Protein AF-A0A9J6MXP0-F1 (afdb_monomer)

Foldseek 3Di:
DADQDPVLLVVLLVVLLVVLLVLLLVLLVQLLPPDPCSSVVSLLVSCLVSLQVSLVSNLQALVSLVPDDPVLSVVLVVQLVVLVDPRGNDRDDSVNSSVLLVVLVVVVVVVDPDDDDPVVSSNVRSVSSSVSSSVVSSVSSVSSSSSSVVSNVVVVVVVVVVVVVVVVVPPPQDWDWAADPVPRDIDTHGVCLVPDPCQQPDADPPPRHRGDDDPPDD

Solvent-accessible surface area (backbone atoms only — not comparable to full-atom values): 12442 Å² total; per-residue (Å²): 103,59,55,81,45,72,70,57,43,51,51,49,51,53,53,45,52,53,50,34,51,56,52,13,52,52,36,19,61,44,33,59,51,97,48,93,68,50,33,62,52,48,45,44,54,53,47,61,51,48,55,57,50,47,27,48,67,53,24,33,26,45,74,54,44,69,72,43,58,70,70,61,39,51,53,50,51,51,48,40,58,75,72,64,58,86,60,68,50,44,88,79,47,72,67,59,48,48,52,52,52,49,56,52,49,52,62,50,51,77,72,57,91,78,79,96,43,96,70,61,50,34,63,52,41,16,50,48,43,25,48,50,38,43,51,56,47,49,53,52,48,53,54,49,50,51,46,46,50,54,52,36,54,52,51,51,53,54,51,53,54,50,53,52,55,54,61,64,70,66,68,71,81,53,68,45,80,46,66,29,92,88,77,70,50,76,41,83,39,49,42,72,65,67,71,38,93,70,51,86,74,43,52,36,91,83,84,58,49,70,45,79,82,77,82,81,85,128

pLDDT: mean 85.67, std 14.42, range [33.09, 98.69]

Structure (mmCIF, N/CA/C/O backbone):
data_AF-A0A9J6MXP0-F1
#
_entry.id   AF-A0A9J6MXP0-F1
#
loop_
_atom_site.group_PDB
_atom_site.id
_atom_site.type_symbol
_atom_site.label_atom_id
_atom_site.label_alt_id
_atom_site.label_comp_id
_atom_site.label_asym_id
_atom_site.label_entity_id
_atom_site.label_seq_id
_atom_site.pdbx_PDB_ins_code
_atom_site.Cartn_x
_atom_site.Cartn_y
_atom_site.Cartn_z
_atom_site.occupancy
_atom_site.B_iso_or_equiv
_atom_site.auth_seq_id
_atom_site.auth_comp_id
_atom_site.auth_asym_id
_atom_site.auth_atom_id
_atom_site.pdbx_PDB_model_num
ATOM 1 N N . MET A 1 1 ? -0.165 -9.462 8.901 1.00 81.31 1 MET A N 1
ATOM 2 C CA . MET A 1 1 ? -1.197 -8.796 9.723 1.00 81.31 1 MET A CA 1
ATOM 3 C C . MET A 1 1 ? -1.109 -7.303 9.450 1.00 81.31 1 MET A C 1
ATOM 5 O O . MET A 1 1 ? -0.003 -6.836 9.211 1.00 81.31 1 MET A O 1
ATOM 9 N N . ILE A 1 2 ? -2.237 -6.589 9.425 1.00 93.56 2 ILE A N 1
ATOM 10 C CA . ILE A 1 2 ? -2.258 -5.127 9.234 1.00 93.56 2 ILE A CA 1
ATOM 11 C C . ILE A 1 2 ? -1.638 -4.457 10.473 1.00 93.56 2 ILE A C 1
ATOM 13 O O . ILE A 1 2 ? -2.016 -4.851 11.582 1.00 93.56 2 ILE A O 1
ATOM 17 N N . PRO A 1 3 ? -0.714 -3.488 10.317 1.00 95.44 3 PRO A N 1
ATOM 18 C CA . PRO A 1 3 ? -0.047 -2.833 11.441 1.00 95.44 3 PRO A CA 1
ATOM 19 C C . PRO A 1 3 ? -1.044 -2.147 12.376 1.00 95.44 3 PRO A C 1
ATOM 21 O O . PRO A 1 3 ? -2.070 -1.622 11.940 1.00 95.44 3 PRO A O 1
ATOM 24 N N . ASN A 1 4 ? -0.732 -2.157 13.673 1.00 93.06 4 ASN A N 1
ATOM 25 C CA . ASN A 1 4 ? -1.631 -1.641 14.714 1.00 93.06 4 ASN A CA 1
ATOM 26 C C . ASN A 1 4 ? -1.179 -0.298 15.294 1.00 93.06 4 ASN A C 1
ATOM 28 O O . ASN A 1 4 ? -1.949 0.339 16.003 1.00 93.06 4 ASN A O 1
ATOM 32 N N . THR A 1 5 ? 0.054 0.127 15.012 1.00 96.06 5 THR A N 1
ATOM 33 C CA . THR A 1 5 ? 0.614 1.387 15.516 1.00 96.06 5 THR A CA 1
ATOM 34 C C . THR A 1 5 ? 1.279 2.175 14.396 1.00 96.06 5 THR A C 1
ATOM 36 O O . THR A 1 5 ? 1.792 1.599 13.432 1.00 96.06 5 THR A O 1
ATOM 39 N N . LEU A 1 6 ? 1.321 3.501 14.540 1.00 96.69 6 LEU A N 1
ATOM 40 C CA . LEU A 1 6 ? 1.958 4.378 13.556 1.00 96.69 6 LEU A CA 1
ATOM 41 C C . LEU A 1 6 ? 3.471 4.116 13.440 1.00 96.69 6 LEU A C 1
ATOM 43 O O . LEU A 1 6 ? 4.030 4.156 12.347 1.00 96.69 6 LEU A O 1
ATOM 47 N N . SER A 1 7 ? 4.137 3.785 14.549 1.00 97.31 7 SER A N 1
ATOM 48 C CA . SER A 1 7 ? 5.567 3.447 14.563 1.00 97.31 7 SER A CA 1
ATOM 49 C C . SER A 1 7 ? 5.871 2.172 13.772 1.00 97.31 7 SER A C 1
ATOM 51 O O . SER A 1 7 ? 6.809 2.145 12.974 1.00 97.31 7 SER A O 1
ATOM 53 N N . GLU A 1 8 ? 5.061 1.123 13.947 1.00 97.69 8 GLU A N 1
ATOM 54 C CA . GLU A 1 8 ? 5.174 -0.111 13.163 1.00 97.69 8 GLU A CA 1
ATOM 55 C C . GLU A 1 8 ? 4.921 0.152 11.675 1.00 97.69 8 GLU A C 1
ATOM 57 O O . GLU A 1 8 ? 5.685 -0.304 10.821 1.00 97.69 8 GLU A O 1
ATOM 62 N N . LEU A 1 9 ? 3.889 0.942 11.371 1.00 98.44 9 LEU A N 1
ATOM 63 C CA . LEU A 1 9 ? 3.537 1.325 10.011 1.00 98.44 9 LEU A CA 1
ATOM 64 C C . LEU A 1 9 ? 4.682 2.083 9.309 1.00 98.44 9 LEU A C 1
ATOM 66 O O . LEU A 1 9 ? 5.025 1.773 8.166 1.00 98.44 9 LEU A O 1
ATOM 70 N N . ASN A 1 10 ? 5.328 3.023 10.004 1.00 98.50 10 ASN A N 1
ATOM 71 C CA . ASN A 1 10 ? 6.497 3.748 9.499 1.00 98.50 10 ASN A CA 1
ATOM 72 C C . ASN A 1 10 ? 7.689 2.823 9.235 1.00 98.50 10 ASN A C 1
ATOM 74 O O . ASN A 1 10 ? 8.352 2.947 8.205 1.00 98.50 10 ASN A O 1
ATOM 78 N N . ARG A 1 11 ? 7.940 1.848 10.116 1.00 98.50 11 ARG A N 1
ATOM 79 C CA . ARG A 1 11 ? 8.996 0.851 9.891 1.00 98.50 11 ARG A CA 1
ATOM 80 C C . ARG A 1 11 ? 8.733 0.035 8.622 1.00 98.50 11 ARG A C 1
ATOM 82 O O . ARG A 1 11 ? 9.632 -0.117 7.799 1.00 98.50 11 ARG A O 1
ATOM 89 N N . ILE A 1 12 ? 7.497 -0.435 8.428 1.00 98.62 12 ILE A N 1
ATOM 90 C CA . ILE A 1 12 ? 7.098 -1.188 7.227 1.00 98.62 12 ILE A CA 1
ATOM 91 C C . ILE A 1 12 ? 7.294 -0.344 5.960 1.00 98.62 12 ILE A C 1
ATOM 93 O O . ILE A 1 12 ? 7.787 -0.858 4.951 1.00 98.62 12 ILE A O 1
ATOM 97 N N . LYS A 1 13 ? 6.965 0.954 6.009 1.00 98.69 13 LYS A N 1
ATOM 98 C CA . LYS A 1 13 ? 7.194 1.889 4.898 1.00 98.69 13 LYS A CA 1
ATOM 99 C C . LYS A 1 13 ? 8.664 1.926 4.478 1.00 98.69 13 LYS A C 1
ATOM 101 O O . LYS A 1 13 ? 8.963 1.785 3.290 1.00 98.69 13 LYS A O 1
ATOM 106 N N . GLU A 1 14 ? 9.580 2.072 5.430 1.00 98.62 14 GLU A N 1
ATOM 107 C CA . GLU A 1 14 ? 11.019 2.146 5.144 1.00 98.62 14 GLU A CA 1
ATOM 108 C C . GLU A 1 14 ? 11.602 0.805 4.663 1.00 98.62 14 GLU A C 1
ATOM 110 O O . GLU A 1 14 ? 12.417 0.769 3.731 1.00 98.62 14 GLU A O 1
ATOM 115 N N . GLU A 1 15 ? 11.120 -0.320 5.201 1.00 98.50 15 GLU A N 1
ATOM 116 C CA . GLU A 1 15 ? 11.454 -1.652 4.680 1.00 98.50 15 GLU A CA 1
ATOM 117 C C . GLU A 1 15 ? 11.035 -1.806 3.211 1.00 98.50 15 GLU A C 1
ATOM 119 O O . GLU A 1 15 ? 11.810 -2.290 2.377 1.00 98.50 15 GLU A O 1
ATOM 124 N N . CYS A 1 16 ? 9.825 -1.359 2.867 1.00 98.69 16 CYS A N 1
ATOM 125 C CA . CYS A 1 16 ? 9.327 -1.424 1.498 1.00 98.69 16 CYS A CA 1
ATOM 126 C C . CYS A 1 16 ? 10.116 -0.496 0.567 1.00 98.69 16 CYS A C 1
ATOM 128 O O . CYS A 1 16 ? 10.497 -0.922 -0.522 1.00 98.69 16 CYS A O 1
ATOM 130 N N . LYS A 1 17 ? 10.458 0.730 0.987 1.00 98.69 17 LYS A N 1
ATOM 131 C CA . LYS A 1 17 ? 11.309 1.637 0.190 1.00 98.69 17 LYS A CA 1
ATOM 132 C C . LYS A 1 17 ? 12.677 1.030 -0.110 1.00 98.69 17 LYS A C 1
ATOM 134 O O . LYS A 1 17 ? 13.183 1.161 -1.228 1.00 98.69 17 LYS A O 1
ATOM 139 N N . THR A 1 18 ? 13.259 0.334 0.865 1.00 98.56 18 THR A N 1
ATOM 140 C CA . THR A 1 18 ? 14.520 -0.399 0.693 1.00 98.56 18 THR A CA 1
ATOM 141 C C . THR A 1 18 ? 14.364 -1.523 -0.332 1.00 98.56 18 THR A C 1
ATOM 143 O O . THR A 1 18 ? 15.214 -1.690 -1.208 1.00 98.56 18 THR A O 1
ATOM 146 N N . MET A 1 19 ? 13.258 -2.270 -0.268 1.00 98.25 19 MET A N 1
ATOM 147 C CA . MET A 1 19 ? 12.933 -3.319 -1.236 1.00 98.25 19 MET A CA 1
ATOM 148 C C . MET A 1 19 ? 12.774 -2.760 -2.655 1.00 98.25 19 MET A C 1
ATOM 150 O O . MET A 1 19 ? 13.398 -3.278 -3.582 1.00 98.25 19 MET A O 1
ATOM 154 N N . VAL A 1 20 ? 12.012 -1.674 -2.817 1.00 98.50 20 VAL A N 1
ATOM 155 C CA . VAL A 1 20 ? 11.843 -0.979 -4.102 1.00 98.50 20 VAL A CA 1
ATOM 156 C C . VAL A 1 20 ? 13.197 -0.528 -4.639 1.00 98.50 20 VAL A C 1
AT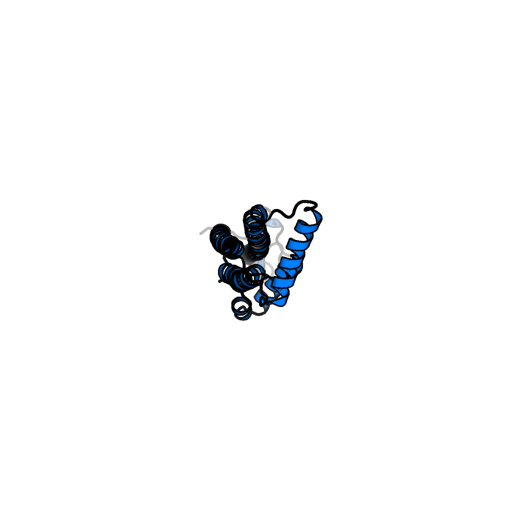OM 158 O O . VAL A 1 20 ? 13.474 -0.730 -5.814 1.00 98.50 20 VAL A O 1
ATOM 161 N N . ASN A 1 21 ? 14.073 0.027 -3.795 1.00 98.06 21 ASN A N 1
ATOM 162 C CA . ASN A 1 21 ? 15.397 0.468 -4.230 1.00 98.06 21 ASN A CA 1
ATOM 163 C C . ASN A 1 21 ? 16.231 -0.684 -4.806 1.00 98.06 21 ASN A C 1
ATOM 165 O O . ASN A 1 21 ? 16.783 -0.559 -5.894 1.00 98.06 21 ASN A O 1
ATOM 169 N N . LYS A 1 22 ? 16.263 -1.827 -4.111 1.00 97.81 22 LYS A N 1
ATOM 170 C CA . LYS A 1 22 ? 16.989 -3.024 -4.563 1.00 97.81 22 LYS A CA 1
ATOM 171 C C . LYS A 1 22 ? 16.449 -3.549 -5.895 1.00 97.81 22 LYS A C 1
ATOM 173 O O . LYS A 1 22 ? 17.223 -3.861 -6.795 1.00 97.81 22 LYS A O 1
ATOM 178 N N . ARG A 1 23 ? 15.122 -3.635 -6.033 1.00 96.69 23 ARG A N 1
ATOM 179 C CA . ARG A 1 23 ? 14.472 -4.122 -7.260 1.00 96.69 23 ARG A CA 1
ATOM 180 C C . ARG A 1 23 ? 14.609 -3.139 -8.426 1.00 96.69 23 ARG A C 1
ATOM 182 O O . ARG A 1 23 ? 14.815 -3.579 -9.552 1.00 96.69 23 ARG A O 1
ATOM 189 N N . ALA A 1 24 ? 14.584 -1.835 -8.156 1.00 95.50 24 ALA A N 1
ATOM 190 C CA . ALA A 1 24 ? 14.860 -0.803 -9.150 1.00 95.50 24 ALA A CA 1
ATOM 191 C C . ALA A 1 24 ? 16.300 -0.898 -9.676 1.00 95.50 24 ALA A C 1
ATOM 193 O O . ALA A 1 24 ? 16.511 -0.815 -10.880 1.00 95.50 24 ALA A O 1
ATOM 194 N N . SER A 1 25 ? 17.287 -1.139 -8.805 1.00 95.50 25 SER A N 1
ATOM 195 C CA . SER A 1 25 ? 18.673 -1.373 -9.235 1.00 95.50 25 SER A CA 1
ATOM 196 C C . SER A 1 25 ? 18.814 -2.629 -10.101 1.00 95.50 25 SER A C 1
ATOM 198 O O . SER A 1 25 ? 19.534 -2.599 -11.094 1.00 95.50 25 SER A O 1
ATOM 200 N N . ALA A 1 26 ? 18.106 -3.714 -9.769 1.00 92.62 26 ALA A N 1
ATOM 201 C CA . ALA A 1 26 ? 18.098 -4.928 -10.589 1.00 92.62 26 ALA A CA 1
ATOM 202 C C . ALA A 1 26 ? 17.488 -4.686 -11.983 1.00 92.62 26 ALA A C 1
ATOM 204 O O . ALA A 1 26 ? 18.029 -5.146 -12.982 1.00 92.62 26 ALA A O 1
ATOM 205 N N . SER A 1 27 ? 16.403 -3.917 -12.052 1.00 90.12 27 SER A N 1
ATOM 206 C CA . SER A 1 27 ? 15.772 -3.484 -13.305 1.00 90.12 27 SER A CA 1
ATOM 207 C C . SER A 1 27 ? 16.706 -2.613 -14.155 1.00 90.12 27 SER A C 1
ATOM 209 O O . SER A 1 27 ? 16.908 -2.887 -15.334 1.00 90.12 27 SER A O 1
ATOM 211 N N . ALA A 1 28 ? 17.391 -1.647 -13.537 1.00 89.44 28 ALA A N 1
ATOM 212 C CA . ALA A 1 28 ? 18.402 -0.834 -14.212 1.00 89.44 28 ALA A CA 1
ATOM 213 C C . ALA A 1 28 ? 19.538 -1.685 -14.809 1.00 89.44 28 ALA A C 1
ATOM 215 O O . ALA A 1 28 ? 19.990 -1.428 -15.921 1.00 89.44 28 ALA A O 1
ATOM 216 N N . ALA A 1 29 ? 19.977 -2.722 -14.087 1.00 88.94 29 ALA A N 1
ATOM 217 C CA . ALA A 1 29 ? 20.985 -3.660 -14.571 1.00 88.94 29 ALA A CA 1
ATOM 218 C C . ALA A 1 29 ? 20.468 -4.561 -15.710 1.00 88.94 29 ALA A C 1
ATOM 220 O O . ALA A 1 29 ? 21.240 -4.943 -16.583 1.00 88.94 29 ALA A O 1
ATOM 221 N N . ALA A 1 30 ? 19.174 -4.884 -15.749 1.00 85.19 30 ALA A N 1
ATOM 222 C CA . ALA A 1 30 ? 18.586 -5.612 -16.874 1.00 85.19 30 ALA A CA 1
ATOM 223 C C . ALA A 1 30 ? 18.512 -4.744 -18.145 1.00 85.19 30 ALA A C 1
ATOM 225 O O . ALA A 1 30 ? 18.709 -5.250 -19.247 1.00 85.19 30 ALA A O 1
ATOM 226 N N . ALA A 1 31 ? 18.308 -3.432 -17.995 1.00 82.06 31 ALA A N 1
ATOM 227 C CA . ALA A 1 31 ? 18.197 -2.480 -19.103 1.00 82.06 31 ALA A CA 1
ATOM 228 C C . ALA A 1 31 ? 19.513 -2.209 -19.862 1.00 82.06 31 ALA A C 1
ATOM 230 O O . ALA A 1 31 ? 19.487 -1.611 -20.939 1.00 82.06 31 ALA A O 1
ATOM 231 N N . VAL A 1 32 ? 20.665 -2.645 -19.335 1.00 81.75 32 VAL A N 1
ATOM 232 C CA . VAL A 1 32 ? 21.955 -2.551 -20.048 1.00 81.75 32 VAL A CA 1
ATOM 233 C C . VAL A 1 32 ? 22.240 -3.764 -20.940 1.00 81.75 32 VAL A C 1
ATOM 235 O O . VAL A 1 32 ? 23.207 -3.752 -21.700 1.00 81.75 32 VAL A O 1
ATOM 238 N N . VAL A 1 33 ? 21.404 -4.808 -20.881 1.00 78.44 33 VAL A N 1
ATOM 239 C CA . VAL A 1 33 ? 21.531 -5.989 -21.742 1.00 78.44 33 VAL A CA 1
ATOM 240 C C . VAL A 1 33 ? 21.041 -5.632 -23.155 1.00 78.44 33 VAL A C 1
ATOM 242 O O . VAL A 1 33 ? 19.880 -5.255 -23.308 1.00 78.44 33 VAL A O 1
ATOM 245 N N . PRO A 1 34 ? 21.870 -5.763 -24.212 1.00 68.75 34 PRO A N 1
ATOM 246 C CA . PRO A 1 34 ? 21.523 -5.343 -25.572 1.00 68.75 34 PRO A CA 1
ATOM 247 C C . PRO A 1 34 ? 20.620 -6.369 -26.284 1.00 68.75 34 PRO A C 1
ATOM 249 O O . PRO A 1 34 ? 20.940 -6.850 -27.369 1.00 68.75 34 PRO A O 1
ATOM 252 N N . VAL A 1 35 ? 19.489 -6.729 -25.669 1.00 77.12 35 VAL A N 1
ATOM 253 C CA . VAL A 1 35 ? 18.469 -7.613 -26.249 1.00 77.12 35 VAL A CA 1
ATOM 254 C C . VAL A 1 35 ? 17.166 -6.822 -26.395 1.00 77.12 35 VAL A C 1
ATOM 256 O O . VAL A 1 35 ? 16.569 -6.450 -25.382 1.00 77.12 35 VAL A O 1
ATOM 259 N N . PRO A 1 36 ? 16.698 -6.564 -27.631 1.00 69.06 36 PRO A N 1
ATOM 260 C CA . PRO A 1 36 ? 15.475 -5.804 -27.865 1.00 69.06 36 PRO A CA 1
ATOM 261 C C . PRO A 1 36 ? 14.271 -6.377 -27.103 1.00 69.06 36 PRO A C 1
ATOM 263 O O . PRO A 1 36 ? 13.908 -7.537 -27.283 1.00 69.06 36 PRO A O 1
ATOM 266 N N . GLY A 1 37 ? 13.645 -5.557 -26.254 1.00 70.12 37 GLY A N 1
ATOM 267 C CA . GLY A 1 37 ? 12.426 -5.901 -25.514 1.00 70.12 37 GLY A CA 1
ATOM 268 C C . GLY A 1 37 ? 12.617 -6.806 -24.291 1.00 70.12 37 GLY A C 1
ATOM 269 O O . GLY A 1 37 ? 11.640 -7.072 -23.585 1.00 70.12 37 GLY A O 1
ATOM 270 N N . ALA A 1 38 ? 13.838 -7.272 -24.008 1.00 74.25 38 ALA A N 1
ATOM 271 C CA . ALA A 1 38 ? 14.119 -8.069 -22.812 1.00 74.25 38 ALA A CA 1
ATOM 272 C C . ALA A 1 38 ? 14.044 -7.235 -21.524 1.00 74.25 38 ALA A C 1
ATOM 274 O O . ALA A 1 38 ? 13.579 -7.729 -20.496 1.00 74.25 38 ALA A O 1
ATOM 275 N N . ASP A 1 39 ? 14.442 -5.967 -21.599 1.00 75.69 39 ASP A N 1
ATOM 276 C CA . ASP A 1 39 ? 14.375 -4.978 -20.523 1.00 75.69 39 ASP A CA 1
ATOM 277 C C . ASP A 1 39 ? 12.930 -4.741 -20.052 1.00 75.69 39 ASP A C 1
ATOM 279 O O . ASP A 1 39 ? 12.629 -4.866 -18.866 1.00 75.69 39 ASP A O 1
ATOM 283 N N . VAL A 1 40 ? 11.995 -4.539 -20.986 1.00 78.44 40 VAL A N 1
ATOM 284 C CA . VAL A 1 40 ? 10.565 -4.367 -20.674 1.00 78.44 40 VAL A CA 1
ATOM 285 C C . VAL A 1 40 ? 9.972 -5.633 -20.045 1.00 78.44 40 VAL A C 1
ATOM 287 O O . VAL A 1 40 ? 9.169 -5.553 -19.113 1.00 78.44 40 VAL A O 1
ATOM 290 N N . GLY A 1 41 ? 10.362 -6.814 -20.534 1.00 88.50 41 GLY A N 1
ATOM 291 C CA . GLY A 1 41 ? 9.933 -8.091 -19.962 1.00 88.50 41 GLY A CA 1
ATOM 292 C C . GLY A 1 41 ? 10.424 -8.284 -18.525 1.00 88.50 41 GLY A C 1
ATOM 293 O O . GLY A 1 41 ? 9.635 -8.652 -17.650 1.00 88.50 41 GLY A O 1
ATOM 294 N N . ALA A 1 42 ? 11.702 -7.987 -18.271 1.00 89.62 42 ALA A N 1
ATOM 295 C CA . ALA A 1 42 ? 12.295 -8.032 -16.939 1.00 89.62 42 ALA A CA 1
ATOM 296 C C . ALA A 1 42 ? 11.594 -7.061 -15.978 1.00 89.62 42 ALA A C 1
ATOM 298 O O . ALA A 1 42 ? 11.241 -7.452 -14.863 1.00 89.62 42 ALA A O 1
ATOM 299 N N . ASP A 1 43 ? 11.303 -5.839 -16.429 1.00 91.75 43 ASP A N 1
ATOM 300 C CA . ASP A 1 43 ? 10.610 -4.835 -15.622 1.00 91.75 43 ASP A CA 1
ATOM 301 C C . ASP A 1 43 ? 9.201 -5.295 -15.214 1.00 91.75 43 ASP A C 1
ATOM 303 O O . ASP A 1 43 ? 8.797 -5.136 -14.058 1.00 91.75 43 ASP A O 1
ATOM 307 N N . VAL A 1 44 ? 8.465 -5.950 -16.120 1.00 93.94 44 VAL A N 1
ATOM 308 C CA . VAL A 1 44 ? 7.150 -6.526 -15.796 1.00 93.94 44 VAL A CA 1
ATOM 309 C C . VAL A 1 44 ? 7.269 -7.622 -14.737 1.00 93.94 44 VAL A C 1
ATOM 311 O O . VAL A 1 44 ? 6.506 -7.618 -13.769 1.00 93.94 44 VAL A O 1
ATOM 314 N N . VAL A 1 45 ? 8.218 -8.548 -14.895 1.00 94.88 45 VAL A N 1
ATOM 315 C CA . VAL A 1 45 ? 8.424 -9.660 -13.951 1.00 94.88 45 VAL A CA 1
ATOM 316 C C . VAL A 1 45 ? 8.806 -9.140 -12.568 1.00 94.88 45 VAL A C 1
ATOM 318 O O . VAL A 1 45 ? 8.200 -9.534 -11.572 1.00 94.88 45 VAL A O 1
ATOM 321 N N . ILE A 1 46 ? 9.749 -8.198 -12.494 1.00 95.75 46 ILE A N 1
ATOM 322 C CA . ILE A 1 46 ? 10.177 -7.605 -11.224 1.00 95.75 46 ILE A CA 1
ATOM 323 C C . ILE A 1 46 ? 8.993 -6.925 -10.518 1.00 95.75 46 ILE A C 1
ATOM 325 O O . ILE A 1 46 ? 8.834 -7.076 -9.306 1.00 95.75 46 ILE A O 1
ATOM 329 N N . MET A 1 47 ? 8.131 -6.219 -11.255 1.00 95.88 47 MET A N 1
ATOM 330 C CA . MET A 1 47 ? 6.938 -5.572 -10.697 1.00 95.88 47 MET A CA 1
ATOM 331 C C . MET A 1 47 ? 5.862 -6.558 -10.232 1.00 95.88 47 MET A C 1
ATOM 333 O O . MET A 1 47 ? 5.236 -6.331 -9.193 1.00 95.88 47 MET A O 1
ATOM 337 N N . MET A 1 48 ? 5.674 -7.668 -10.951 1.00 95.81 48 MET A N 1
ATOM 338 C CA . MET A 1 48 ? 4.778 -8.750 -10.528 1.00 95.81 48 MET A CA 1
ATOM 339 C C . MET A 1 48 ? 5.201 -9.392 -9.207 1.00 95.81 48 MET A C 1
ATOM 341 O O . MET A 1 48 ? 4.358 -9.943 -8.509 1.00 95.81 48 MET A O 1
ATOM 345 N N . GLU A 1 49 ? 6.477 -9.321 -8.841 1.00 95.62 49 GLU A N 1
ATOM 346 C CA . GLU A 1 49 ? 6.941 -9.769 -7.528 1.00 95.62 49 GLU A CA 1
ATOM 347 C C . GLU A 1 49 ? 6.879 -8.654 -6.481 1.00 95.62 49 GLU A C 1
ATOM 349 O O . GLU A 1 49 ? 6.448 -8.882 -5.347 1.00 95.62 49 GLU A O 1
ATOM 354 N N . LEU A 1 50 ? 7.302 -7.445 -6.861 1.00 97.62 50 LEU A N 1
ATOM 355 C CA . LEU A 1 50 ? 7.458 -6.307 -5.962 1.00 97.62 50 LEU A CA 1
ATOM 356 C C . LEU A 1 50 ? 6.121 -5.812 -5.402 1.00 97.62 50 LEU A C 1
ATOM 358 O O . LEU A 1 50 ? 6.002 -5.672 -4.186 1.00 97.62 50 LEU A O 1
ATOM 362 N N . LEU A 1 51 ? 5.113 -5.562 -6.247 1.00 97.44 51 LEU A N 1
ATOM 363 C CA . LEU A 1 51 ? 3.841 -5.001 -5.770 1.00 97.44 51 LEU A CA 1
ATOM 364 C C . LEU A 1 51 ? 3.096 -5.970 -4.833 1.00 97.44 51 LEU A C 1
ATOM 366 O O . LEU A 1 51 ? 2.709 -5.552 -3.741 1.00 97.44 51 LEU A O 1
ATOM 370 N N . PRO A 1 52 ? 2.977 -7.281 -5.137 1.00 97.19 52 PRO A N 1
ATOM 371 C CA . PRO A 1 52 ? 2.416 -8.226 -4.173 1.00 97.19 52 PRO A CA 1
ATOM 372 C C . PRO A 1 52 ? 3.233 -8.342 -2.884 1.00 97.19 52 PRO A C 1
ATOM 374 O O . PRO A 1 52 ? 2.659 -8.544 -1.814 1.00 97.19 52 PRO A O 1
ATOM 377 N N . ALA A 1 53 ? 4.564 -8.218 -2.949 1.00 98.00 53 ALA A N 1
ATOM 378 C CA . ALA A 1 53 ? 5.402 -8.228 -1.752 1.00 98.00 53 ALA A CA 1
ATOM 379 C C . ALA A 1 53 ? 5.143 -7.008 -0.852 1.00 98.00 53 ALA A C 1
ATOM 381 O O . ALA A 1 53 ? 5.110 -7.165 0.370 1.00 98.00 53 ALA A O 1
ATOM 382 N N . ILE A 1 54 ? 4.903 -5.831 -1.441 1.00 98.44 54 ILE A N 1
ATOM 383 C CA . ILE A 1 54 ? 4.486 -4.623 -0.716 1.00 98.44 54 ILE A CA 1
ATOM 384 C C . ILE A 1 54 ? 3.132 -4.863 -0.040 1.00 98.44 54 ILE A C 1
ATOM 386 O O . ILE A 1 54 ? 3.045 -4.743 1.181 1.00 98.44 54 ILE A O 1
ATOM 390 N N . ASN A 1 55 ? 2.112 -5.309 -0.783 1.00 97.75 55 ASN A N 1
ATOM 391 C CA . ASN A 1 55 ? 0.802 -5.653 -0.213 1.00 97.75 55 ASN A CA 1
ATOM 392 C C . ASN A 1 55 ? 0.936 -6.607 0.991 1.00 97.75 55 ASN A C 1
ATOM 394 O O . ASN A 1 55 ? 0.393 -6.342 2.064 1.00 97.75 55 ASN A O 1
ATOM 398 N N . ARG A 1 56 ? 1.735 -7.677 0.857 1.00 98.12 56 ARG A N 1
ATOM 399 C CA . ARG A 1 56 ? 1.983 -8.641 1.944 1.00 98.12 56 ARG A CA 1
ATOM 400 C C . ARG A 1 56 ? 2.617 -8.012 3.185 1.00 98.12 56 ARG A C 1
ATOM 402 O O . ARG A 1 56 ? 2.239 -8.371 4.302 1.00 98.12 56 ARG A O 1
ATOM 409 N N . LYS A 1 57 ? 3.569 -7.090 3.001 1.00 98.25 57 LYS A N 1
ATOM 410 C CA . LYS A 1 57 ? 4.249 -6.369 4.090 1.00 98.25 57 LYS A CA 1
ATOM 411 C C . LYS A 1 57 ? 3.291 -5.486 4.888 1.00 98.25 57 LYS A C 1
ATOM 413 O O . LYS A 1 57 ? 3.406 -5.443 6.107 1.00 98.25 57 LYS A O 1
ATOM 418 N N . PHE A 1 58 ? 2.327 -4.851 4.225 1.00 98.38 58 PHE A N 1
ATOM 419 C CA . PHE A 1 58 ? 1.290 -4.046 4.881 1.00 98.38 58 PHE A CA 1
ATOM 420 C C . PHE A 1 58 ? 0.116 -4.870 5.432 1.00 98.38 58 PHE A C 1
ATOM 422 O O . PHE A 1 58 ? -0.754 -4.327 6.108 1.00 98.38 58 PHE A O 1
ATOM 429 N N . GLY A 1 59 ? 0.068 -6.181 5.175 1.00 97.69 59 GLY A N 1
ATOM 430 C CA . GLY A 1 59 ? -1.082 -6.998 5.561 1.00 97.69 59 GLY A CA 1
ATOM 431 C C . GLY A 1 59 ? -2.299 -6.814 4.650 1.00 97.69 59 GLY A C 1
ATOM 432 O O . GLY A 1 59 ? -3.409 -7.123 5.069 1.00 97.69 59 GLY A O 1
ATOM 433 N N . LEU A 1 60 ? -2.090 -6.278 3.446 1.00 97.56 60 LEU A N 1
ATOM 434 C CA . LEU A 1 60 ? -3.115 -5.900 2.475 1.00 97.56 60 LEU A CA 1
ATOM 435 C C . LEU A 1 60 ? -3.075 -6.787 1.223 1.00 97.56 60 LEU A C 1
ATOM 437 O O . LEU A 1 60 ? -3.560 -6.376 0.172 1.00 97.56 60 LEU A O 1
ATOM 441 N N . SER A 1 61 ? -2.468 -7.979 1.276 1.00 97.19 61 SER A N 1
ATOM 442 C CA . SER A 1 61 ? -2.599 -8.921 0.158 1.00 97.19 61 SER A CA 1
ATOM 443 C C . SER A 1 61 ? -4.038 -9.442 0.062 1.00 97.19 61 SER A C 1
ATOM 445 O O . SER A 1 61 ? -4.714 -9.516 1.092 1.00 97.19 61 SER A O 1
ATOM 447 N N . PRO A 1 62 ? -4.524 -9.813 -1.139 1.00 95.06 62 PRO A N 1
ATOM 448 C CA . PRO A 1 62 ? -5.872 -10.359 -1.303 1.00 95.06 62 PRO A CA 1
ATOM 449 C C . PRO A 1 62 ? -6.162 -11.498 -0.319 1.00 95.06 62 PRO A C 1
ATOM 451 O O . PRO A 1 62 ? -7.177 -11.489 0.366 1.00 95.06 62 PRO A O 1
ATOM 454 N N . GLU A 1 63 ? -5.202 -12.407 -0.150 1.00 95.50 63 GLU A N 1
ATOM 455 C CA . GLU A 1 63 ? -5.318 -13.571 0.728 1.00 95.50 63 GLU A CA 1
ATOM 456 C C . GLU A 1 63 ? -5.399 -13.172 2.208 1.00 95.50 63 GLU A C 1
ATOM 458 O O . GLU A 1 63 ? -6.119 -13.793 2.984 1.00 95.50 63 GLU A O 1
ATOM 463 N N . GLN A 1 64 ? -4.678 -12.121 2.613 1.00 96.69 64 GLN A N 1
ATOM 464 C CA . GLN A 1 64 ? -4.729 -11.599 3.980 1.00 96.69 64 GLN A CA 1
ATOM 465 C C . GLN A 1 64 ? -6.044 -10.870 4.259 1.00 96.69 64 GLN A C 1
ATOM 467 O O . GLN A 1 64 ? -6.560 -10.960 5.370 1.00 96.69 64 GLN A O 1
ATOM 472 N N . LEU A 1 65 ? -6.586 -10.161 3.266 1.00 95.38 65 LEU A N 1
ATOM 473 C CA . LEU A 1 65 ? -7.883 -9.495 3.374 1.00 95.38 65 LEU A CA 1
ATOM 474 C C . LEU A 1 65 ? -9.038 -10.500 3.385 1.00 95.38 65 LEU A C 1
ATOM 476 O O . LEU A 1 65 ? -10.018 -10.288 4.093 1.00 95.38 65 LEU A O 1
ATOM 480 N N . ASP A 1 66 ? -8.921 -11.599 2.642 1.00 93.81 66 ASP A N 1
ATOM 481 C CA . ASP A 1 66 ? -9.919 -12.671 2.603 1.00 93.81 66 ASP A CA 1
ATOM 482 C C . ASP A 1 66 ? -10.040 -13.436 3.924 1.00 93.81 66 ASP A C 1
ATOM 484 O O . ASP A 1 66 ? -11.091 -14.005 4.205 1.00 93.81 66 ASP A O 1
ATOM 488 N N . GLN A 1 67 ? -9.001 -13.401 4.758 1.00 94.62 67 GLN A N 1
ATOM 489 C CA . GLN A 1 67 ? -9.005 -13.988 6.100 1.00 94.62 67 GLN A CA 1
ATOM 490 C C . GLN A 1 67 ? -9.633 -13.079 7.167 1.00 94.62 67 GLN A C 1
ATOM 492 O O . GLN A 1 67 ? -9.751 -13.486 8.324 1.00 94.62 67 GLN A O 1
ATOM 497 N N . LEU A 1 68 ? -10.007 -11.843 6.823 1.00 93.38 68 LEU A N 1
ATOM 498 C CA . LEU A 1 68 ? -10.624 -10.914 7.766 1.00 93.38 68 LEU A CA 1
ATOM 499 C C . LEU A 1 68 ? -12.125 -11.169 7.916 1.00 93.38 68 LEU A C 1
ATOM 501 O O . LEU A 1 68 ? -12.806 -11.590 6.983 1.00 93.38 68 LEU A O 1
ATOM 505 N N . ASP A 1 69 ? -12.649 -10.810 9.088 1.00 94.19 69 ASP A N 1
ATOM 506 C CA . ASP A 1 69 ? -14.089 -10.705 9.310 1.00 94.19 69 ASP A CA 1
ATOM 507 C C . ASP A 1 69 ? -14.750 -9.768 8.278 1.00 94.19 69 ASP A C 1
ATOM 509 O O . ASP A 1 69 ? -14.177 -8.749 7.876 1.00 94.19 69 ASP A O 1
ATOM 513 N N . SER A 1 70 ? -15.985 -10.093 7.886 1.00 93.94 70 SER A N 1
ATOM 514 C CA . SER A 1 70 ? -16.719 -9.387 6.829 1.00 93.94 70 SER A CA 1
ATOM 515 C C . SER A 1 70 ? -16.934 -7.902 7.137 1.00 93.94 70 SER A C 1
ATOM 517 O O . SER A 1 70 ? -16.875 -7.076 6.223 1.00 93.94 70 SER A O 1
ATOM 519 N N . VAL A 1 71 ? -17.130 -7.531 8.408 1.00 92.44 71 VAL A N 1
ATOM 520 C CA . VAL A 1 71 ? -17.319 -6.131 8.817 1.00 92.44 71 VAL A CA 1
ATOM 521 C C . VAL A 1 71 ? -16.020 -5.349 8.640 1.00 92.44 71 VAL A C 1
ATOM 523 O O . VAL A 1 71 ? -16.020 -4.256 8.070 1.00 92.44 71 VAL A O 1
ATOM 526 N N . ILE A 1 72 ? -14.895 -5.910 9.092 1.00 91.69 72 ILE A N 1
ATOM 527 C CA . ILE A 1 72 ? -13.579 -5.267 8.960 1.00 91.69 72 ILE A CA 1
ATOM 528 C C . ILE A 1 72 ? -13.167 -5.195 7.487 1.00 91.69 72 ILE A C 1
ATOM 530 O O . ILE A 1 72 ? -12.718 -4.144 7.024 1.00 91.69 72 ILE A O 1
ATOM 534 N N . LYS A 1 73 ? -13.366 -6.280 6.733 1.00 94.25 73 LYS A N 1
ATOM 535 C CA . LYS A 1 73 ? -13.089 -6.344 5.295 1.00 94.25 73 LYS A CA 1
ATOM 536 C C . LYS A 1 73 ? -13.879 -5.282 4.527 1.00 94.25 73 LYS A C 1
ATOM 538 O O . LYS A 1 73 ? -13.296 -4.572 3.712 1.00 94.25 73 LYS A O 1
ATOM 543 N N . GLY A 1 74 ? -15.168 -5.115 4.833 1.00 95.06 74 GLY A N 1
ATOM 544 C CA . GLY A 1 74 ? -16.012 -4.075 4.239 1.00 95.06 74 GLY A CA 1
ATOM 545 C C . GLY A 1 74 ? -15.489 -2.661 4.510 1.00 95.06 74 GLY A C 1
ATOM 546 O O . GLY A 1 74 ? -15.361 -1.861 3.584 1.00 95.06 74 GLY A O 1
ATOM 547 N N . LYS A 1 75 ? -15.096 -2.367 5.756 1.00 94.69 75 LYS A N 1
ATOM 548 C CA . LYS A 1 75 ? -14.498 -1.072 6.128 1.00 94.69 75 LYS A CA 1
ATOM 549 C C . LYS A 1 75 ? -13.205 -0.793 5.358 1.00 94.69 75 LYS A C 1
ATOM 551 O O . LYS A 1 75 ? -13.043 0.288 4.796 1.00 94.69 75 LYS A O 1
ATOM 556 N N . ILE A 1 76 ? -12.308 -1.776 5.277 1.00 95.44 76 ILE A N 1
ATOM 557 C CA . ILE A 1 76 ? -11.054 -1.648 4.520 1.00 95.44 76 ILE A CA 1
ATOM 558 C C . ILE A 1 76 ? -11.333 -1.439 3.028 1.00 95.44 76 ILE A C 1
ATOM 560 O O . ILE A 1 76 ? -10.704 -0.584 2.410 1.00 95.44 76 ILE A O 1
ATOM 564 N N . ALA A 1 77 ? -12.300 -2.155 2.449 1.00 94.81 77 ALA A N 1
ATOM 565 C CA . ALA A 1 77 ? -12.673 -1.993 1.045 1.00 94.81 77 ALA A CA 1
ATOM 566 C C . ALA A 1 77 ? -13.178 -0.572 0.732 1.00 94.81 77 ALA A C 1
ATOM 568 O O . ALA A 1 77 ? -12.816 -0.003 -0.302 1.00 94.81 77 ALA A O 1
ATOM 569 N N . VAL A 1 78 ? -13.955 0.034 1.638 1.00 95.50 78 VAL A N 1
ATOM 570 C CA . VAL A 1 78 ? -14.384 1.439 1.526 1.00 95.50 78 VAL A CA 1
ATOM 571 C C . VAL A 1 78 ? -13.181 2.383 1.580 1.00 95.50 78 VAL A C 1
ATOM 573 O O . VAL A 1 78 ? -13.068 3.275 0.739 1.00 95.50 78 VAL A O 1
ATOM 576 N N . ILE A 1 79 ? -12.248 2.162 2.511 1.00 96.25 79 ILE A N 1
ATOM 577 C CA . ILE A 1 79 ? -11.023 2.966 2.618 1.00 96.25 79 ILE A CA 1
ATOM 578 C C . ILE A 1 79 ? -10.204 2.882 1.321 1.00 96.25 79 ILE A C 1
ATOM 580 O O . ILE A 1 79 ? -9.868 3.923 0.755 1.00 96.25 79 ILE A O 1
ATOM 584 N N . ILE A 1 80 ? -9.944 1.672 0.812 1.00 95.69 80 ILE A N 1
ATOM 585 C CA . ILE A 1 80 ? -9.216 1.448 -0.451 1.00 95.69 80 ILE A CA 1
ATOM 586 C C . ILE A 1 80 ? -9.904 2.182 -1.607 1.00 95.69 80 ILE A C 1
ATOM 588 O O . ILE A 1 80 ? -9.249 2.898 -2.366 1.00 95.69 80 ILE A O 1
ATOM 592 N N . SER A 1 81 ? -11.229 2.054 -1.709 1.00 94.25 81 SER A N 1
ATOM 593 C CA . SER A 1 81 ? -12.016 2.698 -2.766 1.00 94.25 81 SER A CA 1
ATOM 594 C C . SER A 1 81 ? -11.940 4.223 -2.687 1.00 94.25 81 SER A C 1
ATOM 596 O O . SER A 1 81 ? -11.797 4.879 -3.713 1.00 94.25 81 SER A O 1
ATOM 598 N N . SER A 1 82 ? -11.958 4.795 -1.479 1.00 95.12 82 SER A N 1
ATOM 599 C CA . SER A 1 82 ? -11.848 6.247 -1.273 1.00 95.12 82 SER A CA 1
ATOM 600 C C . SER A 1 82 ? -10.471 6.823 -1.623 1.00 95.12 82 SER A C 1
ATOM 602 O O . SER A 1 82 ? -10.363 8.005 -1.933 1.00 95.12 82 SER A O 1
ATOM 604 N N . ILE A 1 83 ? -9.418 6.002 -1.566 1.00 93.75 83 ILE A N 1
ATOM 605 C CA . ILE A 1 83 ? -8.064 6.374 -2.004 1.00 93.75 83 ILE A CA 1
ATOM 606 C C . ILE A 1 83 ? -7.946 6.270 -3.531 1.00 93.75 83 ILE A C 1
ATOM 608 O O . ILE A 1 83 ? -7.117 6.947 -4.132 1.00 93.75 83 ILE A O 1
ATOM 612 N N . GLY A 1 84 ? -8.787 5.448 -4.168 1.00 90.75 84 GLY A N 1
ATOM 613 C CA . GLY A 1 84 ? -8.758 5.220 -5.611 1.00 90.75 84 GLY A CA 1
ATOM 614 C C . GLY A 1 84 ? -7.623 4.297 -6.057 1.00 90.75 84 GLY A C 1
ATOM 615 O O . GLY A 1 84 ? -7.235 4.329 -7.223 1.00 90.75 84 GLY A O 1
ATOM 616 N N . SER A 1 85 ? -7.074 3.477 -5.152 1.00 86.81 85 SER A N 1
ATOM 617 C CA . SER A 1 85 ? -5.992 2.557 -5.511 1.00 86.81 85 SER A CA 1
ATOM 618 C C . SER A 1 85 ? -6.507 1.377 -6.339 1.00 86.81 85 SER A C 1
ATOM 620 O O . SER A 1 85 ? -7.437 0.659 -5.958 1.00 86.81 85 SER A O 1
ATOM 622 N N . GLU A 1 86 ? -5.847 1.125 -7.468 1.00 87.44 86 GLU A N 1
ATOM 623 C CA . GLU A 1 86 ? -6.079 -0.061 -8.298 1.00 87.44 86 GLU A CA 1
ATOM 624 C C . GLU A 1 86 ? -5.196 -1.254 -7.905 1.00 87.44 86 GLU A C 1
ATOM 626 O O . GLU A 1 86 ? -5.371 -2.341 -8.452 1.00 87.44 86 GLU A O 1
ATOM 631 N N . LEU A 1 87 ? -4.264 -1.069 -6.968 1.00 93.94 87 LEU A N 1
ATOM 632 C CA . LEU A 1 87 ? -3.223 -2.048 -6.642 1.00 93.94 87 LEU A CA 1
ATOM 633 C C . LEU A 1 87 ? -3.364 -2.624 -5.231 1.00 93.94 87 LEU A C 1
ATOM 635 O O . LEU A 1 87 ? -3.029 -3.788 -5.000 1.00 93.94 87 LEU A O 1
ATOM 639 N N . VAL A 1 88 ? -3.854 -1.827 -4.281 1.00 96.38 88 VAL A N 1
ATOM 640 C CA . VAL A 1 88 ? -4.015 -2.273 -2.895 1.00 96.38 88 VAL A CA 1
ATOM 641 C C . VAL A 1 88 ? -5.102 -3.340 -2.804 1.00 96.38 88 VAL A C 1
ATOM 643 O O . VAL A 1 88 ? -6.215 -3.145 -3.290 1.00 96.38 88 VAL A O 1
ATOM 646 N N . GLY A 1 89 ? -4.790 -4.472 -2.166 1.00 90.69 89 GLY A N 1
ATOM 647 C CA . GLY A 1 89 ? -5.772 -5.535 -1.939 1.00 90.69 89 GLY A CA 1
ATOM 648 C C . GLY A 1 89 ? -6.198 -6.305 -3.186 1.00 90.69 89 GLY A C 1
ATOM 649 O O . GLY A 1 89 ? -7.129 -7.102 -3.101 1.00 90.69 89 GLY A O 1
ATOM 650 N N . LYS A 1 90 ? -5.549 -6.089 -4.340 1.00 92.44 90 LYS A N 1
ATOM 651 C CA . LYS A 1 90 ? -5.899 -6.742 -5.610 1.00 92.44 90 LYS A CA 1
ATOM 652 C C . LYS A 1 90 ? -4.795 -7.672 -6.104 1.00 92.44 90 LYS A C 1
ATOM 654 O O . LYS A 1 90 ? -3.611 -7.477 -5.825 1.00 92.44 90 LYS A O 1
ATOM 659 N N . TYR A 1 91 ? -5.192 -8.678 -6.880 1.00 93.00 91 TYR A N 1
ATOM 660 C CA . TYR A 1 91 ? -4.257 -9.540 -7.598 1.00 93.00 91 TYR A CA 1
ATOM 661 C C . TYR A 1 91 ? -3.564 -8.752 -8.712 1.00 93.00 91 TYR A C 1
ATOM 663 O O . TYR A 1 91 ? -4.209 -8.190 -9.598 1.00 93.00 91 TYR A O 1
ATOM 671 N N . ILE A 1 92 ? -2.234 -8.718 -8.669 1.00 93.69 92 ILE A N 1
ATOM 672 C CA . ILE A 1 92 ? -1.416 -7.976 -9.628 1.00 93.69 92 ILE A CA 1
ATOM 673 C C . ILE A 1 92 ? -1.177 -8.836 -10.870 1.00 93.69 92 ILE A C 1
ATOM 675 O O . ILE A 1 92 ? -0.619 -9.929 -10.781 1.00 93.69 92 ILE A O 1
ATOM 679 N N . THR A 1 93 ? -1.577 -8.335 -12.042 1.00 94.31 93 THR A N 1
ATOM 680 C CA . THR A 1 93 ? -1.466 -9.065 -13.316 1.00 94.31 93 THR A CA 1
ATOM 681 C C . THR A 1 93 ? -0.441 -8.436 -14.259 1.00 94.31 93 THR A C 1
ATOM 683 O O . THR A 1 93 ? -0.166 -7.235 -14.199 1.00 94.31 93 THR A O 1
ATOM 686 N N . LYS A 1 94 ? 0.070 -9.234 -15.208 1.00 93.69 94 LYS A N 1
ATOM 687 C CA . LYS A 1 94 ? 0.959 -8.759 -16.286 1.00 93.69 94 LYS A CA 1
ATOM 688 C C . LYS A 1 94 ? 0.371 -7.570 -17.043 1.00 93.69 94 LYS A C 1
ATOM 690 O O . LYS A 1 94 ? 1.093 -6.625 -17.351 1.00 93.69 94 LYS A O 1
ATOM 695 N N . GLN A 1 95 ? -0.927 -7.614 -17.340 1.00 93.25 95 GLN A N 1
ATOM 696 C CA . GLN A 1 95 ? -1.617 -6.579 -18.109 1.00 93.25 95 GLN A CA 1
ATOM 697 C C . GLN A 1 95 ? -1.653 -5.253 -17.343 1.00 93.25 95 GLN A C 1
ATOM 699 O O . GLN A 1 95 ? -1.285 -4.222 -17.905 1.00 93.25 95 GLN A O 1
ATOM 704 N N . THR A 1 96 ? -2.001 -5.294 -16.052 1.00 93.06 96 THR A N 1
ATOM 705 C CA . THR A 1 96 ? -2.001 -4.118 -15.169 1.00 93.06 96 THR A CA 1
ATOM 706 C C . THR A 1 96 ? -0.615 -3.479 -15.108 1.00 93.06 96 THR A C 1
ATOM 708 O O . THR A 1 96 ? -0.473 -2.283 -15.355 1.00 93.06 96 THR A O 1
ATOM 711 N N . ILE A 1 97 ? 0.428 -4.279 -14.864 1.00 93.94 97 ILE A N 1
ATOM 712 C CA . ILE A 1 97 ? 1.811 -3.786 -14.810 1.00 93.94 97 ILE A CA 1
ATOM 713 C C . ILE A 1 97 ? 2.246 -3.185 -16.146 1.00 93.94 97 ILE A C 1
ATOM 715 O O . ILE A 1 97 ? 2.779 -2.078 -16.185 1.00 93.94 97 ILE A O 1
ATOM 719 N N . THR A 1 98 ? 1.977 -3.882 -17.251 1.00 93.12 98 THR A N 1
ATOM 720 C CA . THR A 1 98 ? 2.330 -3.409 -18.596 1.00 93.12 98 THR A CA 1
ATOM 721 C C . THR A 1 98 ? 1.657 -2.070 -18.897 1.00 93.12 98 THR A C 1
ATOM 723 O O . THR A 1 98 ? 2.286 -1.171 -19.450 1.00 93.12 98 THR A O 1
ATOM 726 N N . MET A 1 99 ? 0.388 -1.904 -18.513 1.00 92.75 99 MET A N 1
ATOM 727 C CA . MET A 1 99 ? -0.341 -0.645 -18.675 1.00 92.75 99 MET A CA 1
ATOM 728 C C . MET A 1 99 ? 0.280 0.485 -17.845 1.00 92.75 99 MET A C 1
ATOM 730 O O . MET A 1 99 ? 0.442 1.595 -18.354 1.00 92.75 99 MET A O 1
ATOM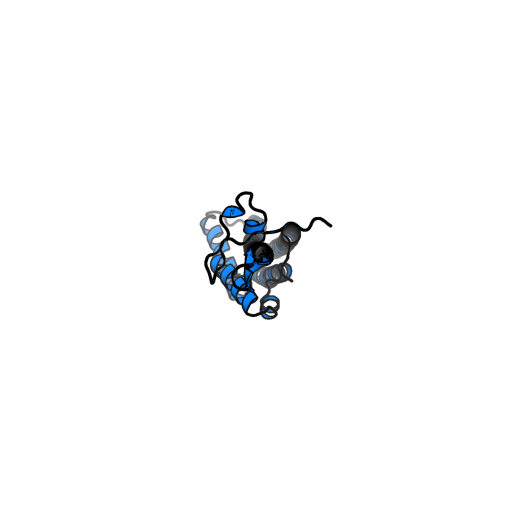 734 N N . LEU A 1 100 ? 0.651 0.215 -16.591 1.00 92.44 100 LEU A N 1
ATOM 735 C CA . LEU A 1 100 ? 1.291 1.197 -15.713 1.00 92.44 100 LEU A CA 1
ATOM 736 C C . LEU A 1 100 ? 2.663 1.626 -16.239 1.00 92.44 100 LEU A C 1
ATOM 738 O O . LEU A 1 100 ? 2.922 2.824 -16.355 1.00 92.44 100 LEU A O 1
ATOM 742 N N . LEU A 1 101 ? 3.509 0.672 -16.634 1.00 90.44 101 LEU A N 1
ATOM 743 C CA . LEU A 1 101 ? 4.819 0.958 -17.221 1.00 90.44 101 LEU A CA 1
ATOM 744 C C . LEU A 1 101 ? 4.687 1.751 -18.526 1.00 90.44 101 LEU A C 1
ATOM 746 O O . LEU A 1 101 ? 5.380 2.750 -18.697 1.00 90.44 101 LEU A O 1
ATOM 750 N N . LYS A 1 102 ? 3.739 1.398 -19.407 1.00 89.38 102 LYS A N 1
ATOM 751 C CA . LYS A 1 102 ? 3.446 2.179 -20.623 1.00 89.38 102 LYS A CA 1
ATOM 752 C C . LYS A 1 102 ? 3.017 3.611 -20.306 1.00 89.38 102 LYS A C 1
ATOM 754 O O . LYS A 1 102 ? 3.492 4.535 -20.958 1.00 89.38 102 LYS A O 1
ATOM 759 N N . LYS A 1 103 ? 2.152 3.818 -19.304 1.00 88.88 103 LYS A N 1
ATOM 760 C CA . LYS A 1 103 ? 1.736 5.165 -18.868 1.00 88.88 103 LYS A CA 1
ATOM 761 C C . LYS A 1 103 ? 2.928 5.993 -18.378 1.00 88.88 103 LYS A C 1
ATOM 763 O O . LYS A 1 103 ? 3.016 7.176 -18.703 1.00 88.88 103 LYS A O 1
ATOM 768 N N . VAL A 1 104 ? 3.839 5.388 -17.613 1.00 87.50 104 VAL A N 1
ATOM 769 C CA . VAL A 1 104 ? 5.064 6.058 -17.146 1.00 87.50 104 VAL A CA 1
ATOM 770 C C . VAL A 1 104 ? 5.999 6.358 -18.321 1.00 87.50 104 VAL A C 1
ATOM 772 O O . VAL A 1 104 ? 6.415 7.503 -18.484 1.00 87.50 104 VAL A O 1
ATOM 775 N N . GLY A 1 105 ? 6.256 5.375 -19.185 1.00 81.88 105 GLY A N 1
ATOM 776 C CA . GLY A 1 105 ? 7.103 5.521 -20.370 1.00 81.88 105 GLY A CA 1
ATOM 777 C C . GLY A 1 105 ? 6.592 6.587 -21.342 1.00 81.88 105 GLY A C 1
ATOM 778 O O . GLY A 1 105 ? 7.372 7.421 -21.791 1.00 81.88 105 GLY A O 1
ATOM 779 N N . ALA A 1 106 ? 5.281 6.648 -21.594 1.00 82.44 106 AL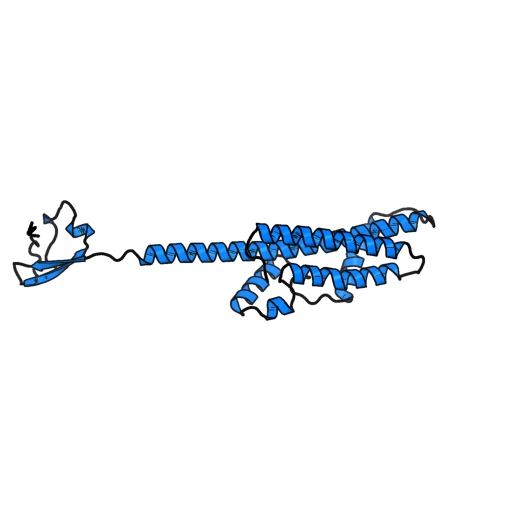A A N 1
ATOM 780 C CA . ALA A 1 106 ? 4.673 7.672 -22.446 1.00 82.44 106 ALA A CA 1
ATOM 781 C C . ALA A 1 106 ? 4.900 9.093 -21.898 1.00 82.44 106 ALA A C 1
ATOM 783 O O . ALA A 1 106 ? 5.252 9.998 -22.653 1.00 82.44 106 ALA A O 1
ATOM 784 N N . LYS A 1 107 ? 4.774 9.292 -20.577 1.00 78.56 107 LYS A N 1
ATOM 785 C CA . LYS A 1 107 ? 5.060 10.588 -19.934 1.00 78.56 107 LYS A CA 1
ATOM 786 C C . LYS A 1 107 ? 6.523 11.008 -20.077 1.00 78.56 107 LYS A C 1
ATOM 788 O O . LYS A 1 107 ? 6.804 12.202 -20.151 1.00 78.56 107 LYS A O 1
ATOM 793 N N . VAL A 1 108 ? 7.445 10.048 -20.085 1.00 74.62 108 VAL A N 1
ATOM 794 C CA . VAL A 1 108 ? 8.879 10.306 -20.272 1.00 74.62 108 VAL A CA 1
ATOM 795 C C . VAL A 1 108 ? 9.193 10.573 -21.747 1.00 74.62 108 VAL A C 1
ATOM 797 O O . VAL A 1 108 ? 9.924 11.515 -22.038 1.00 74.62 108 VAL A O 1
ATOM 800 N N . ALA A 1 109 ? 8.589 9.824 -22.673 1.00 69.31 109 ALA A N 1
ATOM 801 C CA . ALA A 1 109 ? 8.784 9.977 -24.115 1.00 69.31 109 ALA A CA 1
ATOM 802 C C . ALA A 1 109 ? 8.335 11.354 -24.631 1.00 69.31 109 ALA A C 1
ATOM 804 O O . ALA A 1 109 ? 9.060 11.981 -25.394 1.00 69.31 109 ALA A O 1
ATOM 805 N N . VAL A 1 110 ? 7.202 11.881 -24.148 1.00 67.00 110 VAL A N 1
ATOM 806 C CA . VAL A 1 110 ? 6.738 13.242 -24.496 1.00 67.00 110 VAL A CA 1
ATOM 807 C C . VAL A 1 110 ? 7.747 14.323 -24.073 1.00 67.00 110 VAL A C 1
ATOM 809 O O . VAL A 1 110 ? 7.814 15.382 -24.688 1.00 67.00 110 VAL A O 1
ATOM 812 N N . LYS A 1 111 ? 8.565 14.061 -23.045 1.00 62.56 111 LYS A N 1
ATOM 813 C CA . LYS A 1 111 ? 9.599 14.989 -22.559 1.00 62.56 111 LYS A CA 1
ATOM 814 C C . LYS A 1 111 ? 10.952 14.830 -23.263 1.00 62.56 111 LYS A C 1
ATOM 816 O O . LYS A 1 111 ? 11.844 15.639 -23.026 1.00 62.56 111 LYS A O 1
ATOM 821 N N . GLN A 1 112 ? 11.124 13.807 -24.096 1.00 61.69 112 GLN A N 1
ATOM 822 C CA . GLN A 1 112 ? 12.397 13.438 -24.716 1.00 61.69 112 GLN A CA 1
ATOM 823 C C . GLN A 1 112 ? 12.336 13.702 -26.228 1.00 61.69 112 GLN A C 1
ATOM 825 O O . GLN A 1 112 ? 11.967 12.831 -27.008 1.00 61.69 112 GLN A O 1
ATOM 830 N N . VAL A 1 113 ? 12.718 14.909 -26.656 1.00 57.00 113 VAL A N 1
ATOM 831 C CA . VAL A 1 113 ? 12.864 15.272 -28.079 1.00 57.00 113 VAL A CA 1
ATOM 832 C C . VAL A 1 113 ? 14.351 15.376 -28.447 1.00 57.00 113 VAL A C 1
ATOM 834 O O . VAL A 1 113 ? 14.799 16.435 -28.860 1.00 57.00 113 VAL A O 1
ATOM 837 N N . ALA A 1 114 ? 15.170 14.333 -28.244 1.00 48.22 114 ALA A N 1
ATOM 838 C CA . ALA A 1 114 ? 16.536 14.312 -28.796 1.00 48.22 114 ALA A CA 1
ATOM 839 C C . ALA A 1 114 ? 17.289 12.974 -28.658 1.00 48.22 114 ALA A C 1
ATOM 841 O O . ALA A 1 114 ? 17.480 12.454 -27.566 1.00 48.22 114 ALA A O 1
ATOM 842 N N . LYS A 1 115 ? 17.886 12.592 -29.795 1.00 48.59 115 LYS A N 1
ATOM 843 C CA . LYS A 1 115 ? 19.220 11.988 -29.981 1.00 48.59 115 LYS A CA 1
ATOM 844 C C . LYS A 1 115 ? 19.422 10.513 -29.622 1.00 48.59 115 LYS A C 1
ATOM 846 O O . LYS A 1 115 ? 19.895 10.123 -28.561 1.00 48.59 115 LYS A O 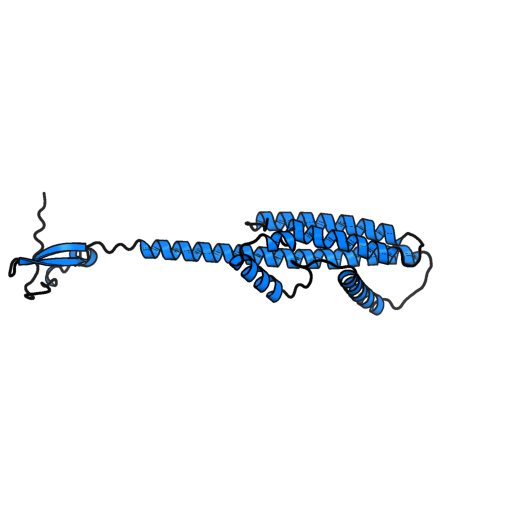1
ATOM 851 N N . TYR A 1 116 ? 19.220 9.731 -30.675 1.00 52.28 116 TYR A N 1
ATOM 852 C CA . TYR A 1 116 ? 19.840 8.444 -30.950 1.00 52.28 116 TYR A CA 1
ATOM 853 C C . TYR A 1 116 ? 21.380 8.551 -30.885 1.00 52.28 116 TYR A C 1
ATOM 855 O O . TYR A 1 116 ? 22.012 9.070 -31.804 1.00 52.28 116 TYR A O 1
ATOM 863 N N . VAL A 1 117 ? 21.988 8.083 -29.791 1.00 52.72 117 VAL A N 1
ATOM 864 C CA . VAL A 1 117 ? 23.434 7.817 -29.701 1.00 52.72 117 VAL A CA 1
ATOM 865 C C . VAL A 1 117 ? 23.621 6.433 -29.060 1.00 52.72 117 VAL A C 1
ATOM 867 O O . VAL A 1 117 ? 23.185 6.238 -27.922 1.00 52.72 117 VAL A O 1
ATOM 870 N N . PRO A 1 118 ? 24.262 5.472 -29.754 1.00 56.00 118 PRO A N 1
ATOM 871 C CA . PRO A 1 118 ? 24.213 4.039 -29.432 1.00 56.00 118 PRO A CA 1
ATOM 872 C C . PRO A 1 118 ? 24.758 3.631 -28.051 1.00 56.00 118 PRO A C 1
ATOM 874 O O . PRO A 1 118 ? 24.388 2.571 -27.558 1.00 56.00 118 PRO A O 1
ATOM 877 N N . PHE A 1 119 ? 25.563 4.469 -27.386 1.00 58.19 119 PHE A N 1
ATOM 878 C CA . PHE A 1 119 ? 26.097 4.189 -26.039 1.00 58.19 119 PHE A CA 1
ATOM 879 C C . PHE A 1 119 ? 25.482 5.050 -24.924 1.00 58.19 119 PHE A C 1
ATOM 881 O O . PHE A 1 119 ? 25.435 4.625 -23.773 1.00 58.19 119 PHE A O 1
ATOM 888 N N . ILE A 1 120 ? 24.932 6.227 -25.249 1.00 61.38 120 ILE A N 1
ATOM 889 C CA . ILE A 1 120 ? 24.196 7.061 -24.279 1.00 61.38 120 ILE A CA 1
ATOM 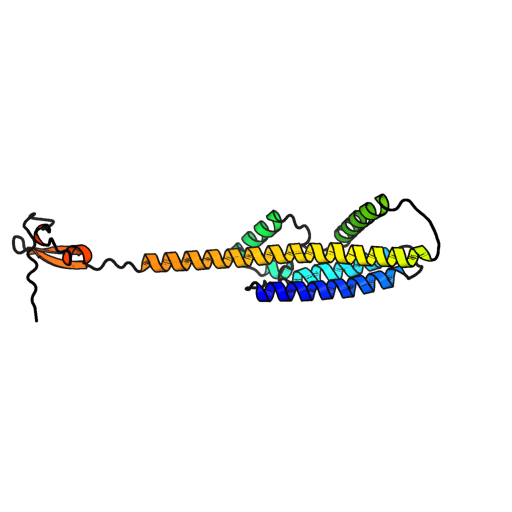890 C C . ILE A 1 120 ? 22.841 6.413 -23.952 1.00 61.38 120 ILE A C 1
ATOM 892 O O . ILE A 1 120 ? 22.350 6.519 -22.828 1.00 61.38 120 ILE A O 1
ATOM 896 N N . GLY A 1 121 ? 22.271 5.675 -24.912 1.00 69.81 121 GLY A N 1
ATOM 897 C CA . GLY A 1 121 ? 20.976 5.015 -24.766 1.00 69.81 121 GLY A CA 1
ATOM 898 C C . GLY A 1 121 ? 20.895 4.037 -23.592 1.00 69.81 121 GLY A C 1
ATOM 899 O O . GLY A 1 121 ? 19.859 3.986 -22.943 1.00 69.81 121 GLY A O 1
ATOM 900 N N . GLN A 1 122 ? 21.972 3.318 -23.261 1.00 77.62 122 GLN A N 1
ATOM 901 C CA . GLN A 1 122 ? 21.947 2.320 -22.181 1.00 77.62 122 GLN A CA 1
ATOM 902 C C . GLN A 1 122 ? 21.893 2.962 -20.792 1.00 77.62 122 GLN A C 1
ATOM 904 O O . GLN A 1 122 ? 21.074 2.565 -19.969 1.00 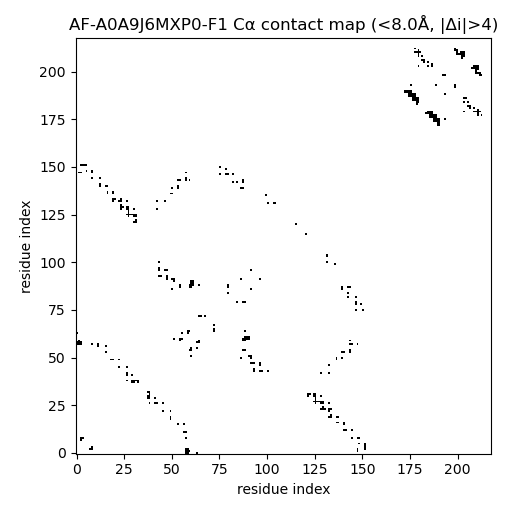77.62 122 GLN A O 1
ATOM 909 N N . ALA A 1 123 ? 22.707 3.992 -20.534 1.00 82.94 123 ALA A N 1
ATOM 910 C CA . ALA A 1 123 ? 22.670 4.719 -19.262 1.00 82.94 123 ALA A CA 1
ATOM 911 C C . ALA A 1 123 ? 21.331 5.451 -19.071 1.00 82.94 123 ALA A C 1
ATOM 913 O O . ALA A 1 123 ? 20.767 5.453 -17.976 1.00 82.94 123 ALA A O 1
ATOM 914 N N . VAL A 1 124 ? 20.794 6.028 -20.152 1.00 82.50 124 VAL A N 1
ATOM 915 C CA . VAL A 1 124 ? 19.464 6.649 -20.149 1.00 82.50 124 VAL A CA 1
ATOM 916 C C . VAL A 1 124 ? 18.377 5.603 -19.897 1.00 82.50 124 VAL A C 1
ATOM 918 O O . VAL A 1 124 ? 17.536 5.821 -19.030 1.00 82.50 124 VAL A O 1
ATOM 921 N N . SER A 1 125 ? 18.416 4.462 -20.590 1.00 81.44 125 SER A N 1
ATOM 922 C CA . SER A 1 125 ? 17.453 3.367 -20.411 1.00 81.44 125 SER A CA 1
ATOM 923 C C . SER A 1 125 ? 17.472 2.838 -18.977 1.00 81.44 125 SER A C 1
ATOM 925 O O . SER A 1 125 ? 16.438 2.816 -18.314 1.00 81.44 125 SER A O 1
ATOM 927 N N . ALA A 1 126 ? 18.660 2.555 -18.434 1.00 87.69 126 ALA A N 1
ATOM 928 C CA . ALA A 1 126 ? 18.834 2.133 -17.047 1.00 87.69 126 ALA A CA 1
ATOM 929 C C . ALA A 1 126 ? 18.267 3.155 -16.048 1.00 87.69 126 ALA A C 1
ATOM 931 O O . ALA A 1 126 ? 17.593 2.778 -15.088 1.00 87.69 126 ALA A O 1
ATOM 932 N N . GLY A 1 127 ? 18.485 4.453 -16.289 1.00 89.31 127 GLY A N 1
ATOM 933 C CA . GLY A 1 127 ? 17.906 5.527 -15.481 1.00 89.31 127 GLY A CA 1
ATOM 934 C C . GLY A 1 127 ? 16.378 5.598 -15.571 1.00 89.31 127 GLY A C 1
ATOM 935 O O . GLY A 1 127 ? 15.714 5.806 -14.553 1.00 89.31 127 GLY A O 1
ATOM 936 N N . ILE A 1 128 ? 15.808 5.390 -16.761 1.00 87.50 128 ILE A N 1
ATOM 937 C CA . ILE A 1 128 ? 14.355 5.362 -16.979 1.00 87.50 128 ILE A CA 1
ATOM 938 C C . ILE A 1 128 ? 13.733 4.163 -16.266 1.00 87.50 128 ILE A C 1
ATOM 940 O O . ILE A 1 128 ? 12.780 4.356 -15.511 1.00 87.50 128 ILE A O 1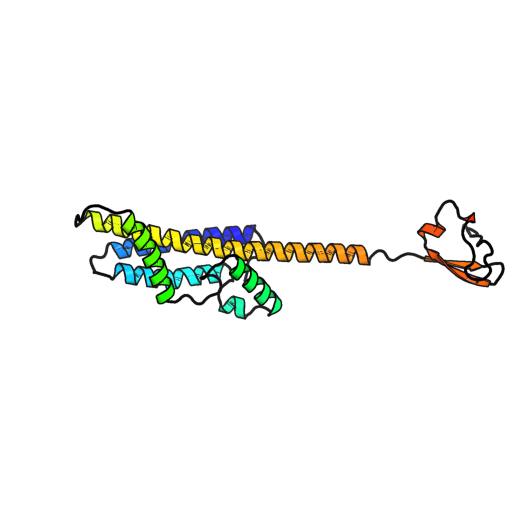
ATOM 944 N N . SER A 1 129 ? 14.284 2.961 -16.449 1.00 89.56 129 SER A N 1
ATOM 945 C CA . SER A 1 129 ? 13.819 1.747 -15.773 1.00 89.56 129 SER A CA 1
ATOM 946 C C . SER A 1 129 ? 13.906 1.901 -14.253 1.00 89.56 129 SER A C 1
ATOM 948 O O . SER A 1 129 ? 12.895 1.754 -13.563 1.00 89.56 129 SER A O 1
ATOM 950 N N . PHE A 1 130 ? 15.046 2.354 -13.713 1.00 93.19 130 PHE A N 1
ATOM 951 C CA . PHE A 1 130 ? 15.180 2.655 -12.282 1.00 93.19 130 PHE A CA 1
ATOM 952 C C . PHE A 1 130 ? 14.118 3.653 -11.795 1.00 93.19 130 PHE A C 1
ATOM 954 O O . PHE A 1 130 ? 13.441 3.421 -10.789 1.00 93.19 130 PHE A O 1
ATOM 961 N N . GLY A 1 131 ? 13.955 4.768 -12.511 1.00 93.38 131 GLY A N 1
ATOM 962 C CA . GLY A 1 131 ? 13.013 5.826 -12.164 1.00 93.38 131 GLY A CA 1
ATOM 963 C C . GLY A 1 131 ? 11.559 5.355 -12.190 1.00 93.38 131 GLY A C 1
ATOM 964 O O . GLY A 1 131 ? 10.810 5.634 -11.252 1.00 93.38 131 GLY A O 1
ATOM 965 N N . ALA A 1 132 ? 11.167 4.595 -13.214 1.00 93.06 132 ALA A N 1
ATOM 966 C CA . ALA A 1 132 ? 9.831 4.021 -13.336 1.00 93.06 132 ALA A CA 1
ATOM 967 C C . ALA A 1 132 ? 9.529 3.058 -12.182 1.00 93.06 132 ALA A C 1
ATOM 969 O O . ALA A 1 132 ? 8.463 3.148 -11.565 1.00 93.06 132 ALA A O 1
ATOM 970 N N . MET A 1 133 ? 10.497 2.206 -11.831 1.00 94.88 133 MET A N 1
ATOM 971 C CA . MET A 1 133 ? 10.383 1.288 -10.701 1.00 94.88 133 MET A CA 1
ATOM 972 C C . MET A 1 133 ? 10.199 2.020 -9.373 1.00 94.88 133 MET A C 1
ATOM 974 O O . MET A 1 133 ? 9.298 1.687 -8.600 1.00 94.88 133 MET A O 1
ATOM 978 N N . LYS A 1 134 ? 11.021 3.046 -9.115 1.00 96.94 134 LYS A N 1
ATOM 979 C CA . LYS A 1 134 ? 10.918 3.873 -7.904 1.00 96.94 134 LYS A CA 1
ATOM 980 C C . LYS A 1 134 ? 9.580 4.595 -7.837 1.00 96.94 134 LYS A C 1
ATOM 982 O O . LYS A 1 134 ? 8.969 4.610 -6.775 1.00 96.94 134 LYS A O 1
ATOM 987 N N . TYR A 1 135 ? 9.130 5.176 -8.947 1.00 95.69 135 TYR A N 1
ATOM 988 C CA . TYR A 1 135 ? 7.873 5.913 -9.003 1.00 95.69 135 TYR A CA 1
ATOM 989 C C . TYR A 1 135 ? 6.676 5.011 -8.686 1.00 95.69 135 TYR A C 1
ATOM 991 O O . TYR A 1 135 ? 5.938 5.290 -7.744 1.00 95.69 135 TYR A O 1
ATOM 999 N N . LEU A 1 136 ? 6.518 3.903 -9.416 1.00 95.56 136 LEU A N 1
ATOM 1000 C CA . LEU A 1 136 ? 5.394 2.983 -9.220 1.00 95.56 136 LEU A CA 1
ATOM 1001 C C . LEU A 1 136 ? 5.449 2.294 -7.852 1.00 95.56 136 LEU A C 1
ATOM 1003 O O . LEU A 1 136 ? 4.441 2.237 -7.152 1.00 95.56 136 LEU A O 1
ATOM 1007 N N . GLY A 1 137 ? 6.629 1.813 -7.447 1.00 97.62 137 GLY A N 1
ATOM 1008 C CA . GLY A 1 137 ? 6.810 1.144 -6.161 1.00 97.62 137 GLY A CA 1
ATOM 1009 C C . GLY A 1 137 ? 6.523 2.066 -4.976 1.00 97.62 137 GLY A C 1
ATOM 1010 O O . GLY A 1 137 ? 5.797 1.676 -4.068 1.00 97.62 137 GLY A O 1
ATOM 1011 N N . ASN A 1 138 ? 7.037 3.301 -4.991 1.00 98.19 138 ASN A N 1
ATOM 1012 C CA . ASN A 1 138 ? 6.789 4.256 -3.908 1.00 98.19 138 ASN A CA 1
ATOM 1013 C C . ASN A 1 138 ? 5.338 4.749 -3.887 1.00 98.19 138 ASN A C 1
ATOM 1015 O O . ASN A 1 138 ? 4.768 4.829 -2.806 1.00 98.19 138 ASN A O 1
ATOM 1019 N N . SER A 1 139 ? 4.727 5.007 -5.051 1.00 97.06 139 SER A N 1
ATOM 1020 C CA . SER A 1 139 ? 3.300 5.364 -5.125 1.00 97.06 139 SER A CA 1
ATOM 1021 C C . SER A 1 139 ? 2.441 4.288 -4.467 1.00 97.06 139 SER A C 1
ATOM 1023 O O . SER A 1 139 ? 1.607 4.584 -3.617 1.00 97.06 139 SER A O 1
ATOM 1025 N N . HIS A 1 140 ? 2.707 3.020 -4.787 1.00 97.81 140 HIS A N 1
ATOM 1026 C CA . HIS A 1 140 ? 1.969 1.914 -4.192 1.00 97.81 140 HIS A CA 1
ATOM 1027 C C . HIS A 1 140 ? 2.224 1.771 -2.680 1.00 97.81 140 HIS A C 1
ATOM 1029 O O . HIS A 1 140 ? 1.297 1.470 -1.929 1.00 97.81 140 HIS A O 1
ATOM 1035 N N . ILE A 1 141 ? 3.454 2.025 -2.209 1.00 98.62 141 ILE A N 1
ATOM 1036 C CA . ILE A 1 141 ? 3.769 2.075 -0.771 1.00 98.62 141 ILE A CA 1
ATOM 1037 C C . ILE A 1 141 ? 2.950 3.159 -0.071 1.00 98.62 141 ILE A C 1
ATOM 1039 O O . ILE A 1 141 ? 2.416 2.901 1.004 1.00 98.62 141 ILE A O 1
ATOM 1043 N N . ASP A 1 142 ? 2.862 4.354 -0.651 1.00 98.44 142 ASP A N 1
ATOM 1044 C CA . ASP A 1 142 ? 2.124 5.468 -0.057 1.00 98.44 142 ASP A CA 1
ATOM 1045 C C . ASP A 1 142 ? 0.614 5.181 -0.011 1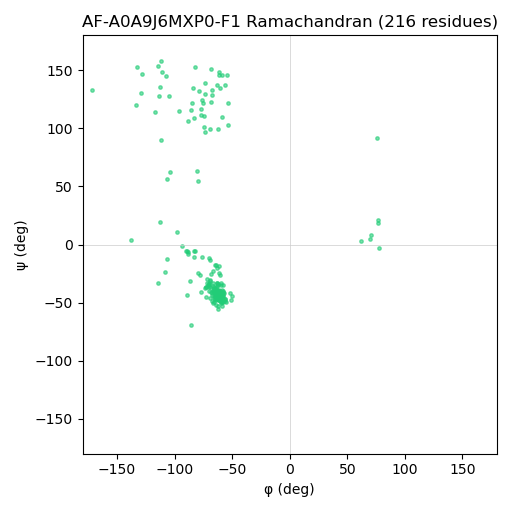.00 98.44 142 ASP A C 1
ATOM 1047 O O . ASP A 1 142 ? -0.026 5.439 1.007 1.00 98.44 142 ASP A O 1
ATOM 1051 N N . GLU A 1 143 ? 0.060 4.547 -1.049 1.00 98.12 143 GLU A N 1
ATOM 1052 C CA . GLU A 1 143 ? -1.328 4.063 -1.055 1.00 98.12 143 GLU A CA 1
ATOM 1053 C C . GLU A 1 143 ? -1.583 3.019 0.048 1.00 98.12 143 GLU A C 1
ATOM 1055 O O . GLU A 1 143 ? -2.550 3.139 0.801 1.00 98.12 143 GLU A O 1
ATOM 1060 N N . CYS A 1 144 ? -0.707 2.012 0.183 1.00 98.38 144 CYS A N 1
ATOM 1061 C CA . CYS A 1 144 ? -0.813 0.995 1.237 1.00 98.38 144 CYS A CA 1
ATOM 1062 C C . CYS A 1 144 ? -0.699 1.613 2.634 1.00 98.38 144 CYS A C 1
ATOM 1064 O O . CYS A 1 144 ? -1.465 1.274 3.538 1.00 98.38 144 CYS A O 1
ATOM 1066 N N . TYR A 1 145 ? 0.254 2.532 2.802 1.00 98.56 145 TYR A N 1
ATOM 1067 C CA . TYR A 1 145 ? 0.472 3.248 4.049 1.00 98.56 145 TYR A CA 1
ATOM 1068 C C . TYR A 1 145 ? -0.790 3.992 4.470 1.00 98.56 145 TYR A C 1
ATOM 1070 O O . TYR A 1 145 ? -1.209 3.887 5.621 1.00 98.56 145 TYR A O 1
ATOM 1078 N N . GLU A 1 146 ? -1.424 4.696 3.535 1.00 98.12 146 GLU A N 1
ATOM 1079 C CA . GLU A 1 146 ? -2.587 5.512 3.853 1.00 98.12 146 GLU A CA 1
ATOM 1080 C C . GLU A 1 146 ? -3.831 4.678 4.168 1.00 98.12 146 GLU A C 1
ATOM 1082 O O . GLU A 1 146 ? -4.602 5.034 5.062 1.00 98.12 146 GLU A O 1
ATOM 1087 N N . VAL A 1 147 ? -3.987 3.514 3.529 1.00 98.00 147 VAL A N 1
ATOM 1088 C CA . VAL A 1 147 ? -5.000 2.529 3.936 1.00 98.00 147 VAL A CA 1
ATOM 1089 C C . VAL A 1 147 ? -4.773 2.101 5.384 1.00 98.00 147 VAL A C 1
ATOM 1091 O O . VAL A 1 147 ? -5.688 2.189 6.203 1.00 98.00 147 VAL A O 1
ATOM 1094 N N . CYS A 1 148 ? -3.559 1.664 5.727 1.00 98.12 148 CYS A N 1
ATOM 1095 C CA . CYS A 1 148 ? -3.251 1.205 7.079 1.00 98.12 148 CYS A CA 1
ATOM 1096 C C . CYS A 1 148 ? -3.398 2.314 8.126 1.00 98.12 148 CYS A C 1
ATOM 1098 O O . CYS A 1 148 ? -3.923 2.062 9.208 1.00 98.12 148 CYS A O 1
ATOM 1100 N N . ARG A 1 149 ? -2.979 3.540 7.807 1.00 98.19 149 ARG A N 1
ATOM 1101 C CA . ARG A 1 149 ? -3.116 4.694 8.695 1.00 98.19 149 ARG A CA 1
ATOM 1102 C C . ARG A 1 149 ? -4.581 4.962 9.033 1.00 98.19 149 ARG A C 1
ATOM 1104 O O . ARG A 1 149 ? -4.920 5.035 10.209 1.00 98.19 149 ARG A O 1
ATOM 1111 N N . ARG A 1 150 ? -5.460 5.011 8.027 1.00 97.19 150 ARG A N 1
ATOM 1112 C CA . ARG A 1 150 ? -6.904 5.205 8.243 1.00 97.19 150 ARG A CA 1
ATOM 1113 C C . ARG A 1 150 ? -7.533 4.063 9.041 1.00 97.19 150 ARG A C 1
ATOM 1115 O O . ARG A 1 150 ? -8.451 4.293 9.820 1.00 97.19 150 ARG A O 1
ATOM 1122 N N . VAL A 1 151 ? -7.034 2.833 8.885 1.00 96.19 151 VAL A N 1
ATOM 1123 C CA . VAL A 1 151 ? -7.466 1.692 9.711 1.00 96.19 151 VAL A CA 1
ATOM 1124 C C . VAL A 1 151 ? -7.069 1.877 11.178 1.00 96.19 151 VAL A C 1
ATOM 1126 O O . VAL A 1 151 ? -7.869 1.558 12.057 1.00 96.19 151 VAL A O 1
ATOM 1129 N N . ILE A 1 152 ? -5.867 2.388 11.457 1.00 96.50 152 ILE A N 1
ATOM 1130 C CA . ILE A 1 152 ? -5.414 2.692 12.823 1.00 96.50 152 ILE A CA 1
ATOM 1131 C C . ILE A 1 152 ? -6.289 3.795 13.431 1.00 96.50 152 ILE A C 1
ATOM 1133 O O . ILE A 1 152 ? -6.886 3.575 14.481 1.00 96.50 152 ILE A O 1
ATOM 1137 N N . GLU A 1 153 ? -6.461 4.916 12.728 1.00 95.38 153 GLU A N 1
ATOM 1138 C CA . GLU A 1 153 ? -7.283 6.053 13.177 1.00 95.38 153 GLU A CA 1
ATOM 1139 C C . GLU A 1 153 ? -8.741 5.634 13.453 1.00 95.38 153 GLU A C 1
ATOM 1141 O O . GLU A 1 153 ? -9.332 6.001 14.469 1.00 95.38 153 GLU A O 1
ATOM 1146 N N . MET A 1 154 ? -9.317 4.790 12.589 1.00 93.69 154 MET A N 1
ATOM 1147 C CA . MET A 1 154 ? -10.653 4.220 12.784 1.00 93.69 154 MET A CA 1
ATOM 1148 C C . MET A 1 154 ? -10.745 3.380 14.068 1.00 93.69 154 MET A C 1
ATOM 1150 O O . MET A 1 154 ? -11.714 3.502 14.816 1.00 93.69 154 MET A O 1
ATOM 1154 N N . ARG A 1 155 ? -9.749 2.527 14.342 1.00 93.00 155 ARG A N 1
ATOM 1155 C CA . ARG A 1 155 ? -9.713 1.688 15.555 1.00 93.00 155 ARG A CA 1
ATOM 1156 C C . ARG A 1 155 ? -9.555 2.528 16.820 1.00 93.00 155 ARG A C 1
ATOM 1158 O O . ARG A 1 155 ? -10.205 2.242 17.826 1.00 93.00 155 ARG A O 1
ATOM 1165 N N . GLU A 1 156 ? -8.730 3.570 16.766 1.00 92.81 156 GLU A N 1
ATOM 1166 C CA . GLU A 1 156 ? -8.560 4.526 17.862 1.00 92.81 156 GLU A CA 1
ATOM 1167 C C . GLU A 1 156 ? -9.884 5.246 18.164 1.00 92.81 156 GLU A C 1
ATOM 1169 O O . GLU A 1 156 ? -10.322 5.262 19.317 1.00 92.81 156 GLU A O 1
ATOM 1174 N N . ALA A 1 157 ? -10.594 5.727 17.138 1.00 91.12 157 ALA A N 1
ATOM 1175 C CA . ALA A 1 157 ? -11.904 6.362 17.301 1.00 91.12 157 ALA A CA 1
ATOM 1176 C C . ALA A 1 157 ? -12.961 5.412 17.906 1.00 91.12 157 ALA A C 1
ATOM 1178 O O . ALA A 1 157 ? -13.729 5.801 18.795 1.00 91.12 157 ALA A O 1
ATOM 1179 N N . GLU A 1 158 ? -12.985 4.145 17.478 1.00 90.25 158 GLU A N 1
ATOM 1180 C CA . GLU A 1 158 ? -13.865 3.118 18.053 1.00 90.25 158 GLU A CA 1
ATOM 1181 C C . GLU A 1 158 ? -13.550 2.851 19.532 1.00 90.25 158 GLU A C 1
ATOM 1183 O O . GLU A 1 158 ? -14.466 2.669 20.339 1.00 90.25 158 GLU A O 1
ATOM 1188 N N . SER A 1 159 ? -12.267 2.842 19.905 1.00 88.06 159 SER A N 1
ATOM 1189 C CA . SER A 1 159 ? -11.840 2.649 21.294 1.00 88.06 159 SER A CA 1
ATOM 1190 C C . SER A 1 159 ? -12.216 3.833 22.193 1.00 88.06 159 SER A C 1
ATOM 1192 O O . SER A 1 159 ? -12.739 3.620 23.289 1.00 88.06 159 SER A O 1
ATOM 1194 N N . ALA A 1 160 ? -12.064 5.069 21.703 1.00 87.00 160 ALA A N 1
ATOM 1195 C CA . ALA A 1 160 ? -12.461 6.277 22.422 1.00 87.00 160 ALA A CA 1
ATOM 1196 C C . ALA A 1 160 ? -13.979 6.315 22.664 1.00 87.00 160 ALA A C 1
ATOM 1198 O O . ALA A 1 160 ? -14.428 6.568 23.780 1.00 87.00 160 ALA A O 1
ATOM 1199 N N . THR A 1 161 ? -14.771 5.964 21.645 1.00 86.06 161 THR A N 1
ATOM 1200 C CA . THR A 1 161 ? -16.239 5.915 21.747 1.00 86.06 161 THR A CA 1
ATOM 1201 C C . THR A 1 161 ? -16.700 4.904 22.802 1.00 86.06 161 THR A C 1
ATOM 1203 O O . THR A 1 161 ? -17.594 5.193 23.600 1.00 86.06 161 THR A O 1
ATOM 1206 N N . LYS A 1 162 ? -16.065 3.724 22.857 1.00 84.06 162 LYS A N 1
ATOM 1207 C CA . LYS A 1 162 ? -16.361 2.695 23.868 1.00 84.06 162 LYS A CA 1
ATOM 1208 C C . LYS A 1 162 ? -16.009 3.158 25.283 1.00 84.06 162 LYS A C 1
ATOM 1210 O O . LYS A 1 162 ? -16.804 2.935 26.191 1.00 84.06 162 LYS A O 1
ATOM 1215 N N . ALA A 1 163 ? -14.875 3.838 25.464 1.00 78.50 163 ALA A N 1
ATOM 1216 C CA . ALA A 1 163 ? -14.476 4.384 26.761 1.00 78.50 163 ALA A CA 1
ATOM 1217 C C . ALA A 1 163 ? -15.472 5.442 27.274 1.00 78.50 163 ALA A C 1
ATOM 1219 O O . ALA A 1 163 ? -15.861 5.418 28.442 1.00 78.50 163 ALA A O 1
ATOM 1220 N N . THR A 1 164 ? -15.964 6.328 26.399 1.00 74.12 164 THR A N 1
ATOM 1221 C CA . THR A 1 164 ? -17.006 7.304 26.761 1.00 74.12 164 THR A CA 1
ATOM 1222 C C . THR A 1 164 ? -18.330 6.626 27.125 1.00 74.12 164 THR A C 1
ATOM 1224 O O . THR A 1 164 ? -18.949 7.009 28.116 1.00 74.12 164 THR A O 1
ATOM 1227 N N . ALA A 1 165 ? -18.746 5.598 26.376 1.00 69.94 165 ALA A N 1
ATOM 1228 C CA . ALA A 1 165 ? -19.972 4.846 26.657 1.00 69.94 165 ALA A CA 1
ATOM 1229 C C . ALA A 1 165 ? -19.904 4.048 27.977 1.00 69.94 165 ALA A C 1
ATOM 1231 O O . ALA A 1 165 ? -20.905 3.908 28.675 1.00 69.94 165 ALA A O 1
ATOM 1232 N N . GLN A 1 166 ? -18.726 3.543 28.352 1.00 62.53 166 GLN A N 1
ATOM 1233 C CA . GLN A 1 166 ? -18.519 2.866 29.638 1.00 62.53 166 GLN A CA 1
ATOM 1234 C C . GLN A 1 166 ? -18.518 3.849 30.817 1.00 62.53 166 GLN A C 1
ATOM 1236 O O . GLN A 1 166 ? -19.083 3.550 31.871 1.00 62.53 166 GLN A O 1
ATOM 1241 N N . ASN A 1 167 ? -17.962 5.049 30.626 1.00 61.44 167 ASN A N 1
ATOM 1242 C CA . ASN A 1 167 ? -17.988 6.104 31.640 1.00 61.44 167 ASN A CA 1
ATOM 1243 C C . ASN A 1 167 ? -19.395 6.685 31.863 1.00 61.44 167 ASN A C 1
ATOM 1245 O O . ASN A 1 167 ? -19.720 7.058 32.988 1.00 61.44 167 ASN A O 1
ATOM 1249 N N . SER A 1 168 ? -20.261 6.724 30.843 1.00 55.56 168 SER A N 1
ATOM 1250 C CA . SER A 1 168 ? -21.660 7.149 31.010 1.00 55.56 168 SER A CA 1
ATOM 1251 C C . SER A 1 168 ? -22.556 6.066 31.633 1.00 55.56 168 SER A C 1
ATOM 1253 O O . SER A 1 168 ? -23.515 6.400 32.331 1.00 55.56 168 SER A O 1
ATOM 1255 N N . ALA A 1 169 ? -22.212 4.783 31.465 1.00 51.72 169 ALA A N 1
ATOM 1256 C CA . ALA A 1 169 ? -22.928 3.650 32.059 1.00 51.72 169 ALA A CA 1
ATOM 1257 C C . ALA A 1 169 ? -22.657 3.447 33.567 1.00 51.72 169 ALA A C 1
ATOM 1259 O O . ALA A 1 169 ? -23.380 2.693 34.211 1.00 51.72 169 ALA A O 1
ATOM 1260 N N . SER A 1 170 ? -21.661 4.135 34.144 1.00 51.03 170 SER A N 1
ATOM 1261 C CA . SER A 1 170 ? -21.329 4.070 35.582 1.00 51.03 170 SER A CA 1
ATOM 1262 C C . SER A 1 170 ? -21.909 5.225 36.414 1.00 51.03 170 SER A C 1
ATOM 1264 O O . SER A 1 170 ? -21.568 5.367 37.587 1.00 51.03 170 SER A O 1
ATOM 1266 N N . SER A 1 171 ? -22.820 6.039 35.865 1.00 59.59 171 SER A N 1
ATOM 1267 C CA . SER A 1 171 ? -23.647 6.935 36.691 1.00 59.59 171 SER A CA 1
ATOM 1268 C C . SER A 1 171 ? -24.815 6.154 37.305 1.00 59.59 171 SER A C 1
ATOM 1270 O O . SER A 1 171 ? -25.986 6.378 37.010 1.00 59.59 171 SER A O 1
ATOM 1272 N N . GLU A 1 172 ? -24.493 5.178 38.154 1.00 61.75 172 GLU A N 1
ATOM 1273 C CA . GLU A 1 172 ? -25.483 4.498 38.982 1.00 61.75 172 GLU A CA 1
ATOM 1274 C C . GLU A 1 172 ? -26.094 5.561 39.908 1.00 61.75 172 GLU A C 1
ATOM 1276 O O . GLU A 1 172 ? -25.469 6.001 40.877 1.00 61.75 172 GLU A O 1
ATOM 1281 N N . ILE A 1 173 ? -27.277 6.076 39.554 1.00 69.25 173 ILE A N 1
ATOM 1282 C CA . ILE A 1 173 ? -27.982 7.055 40.384 1.00 69.25 173 ILE A CA 1
ATOM 1283 C C . ILE A 1 173 ? -28.200 6.372 41.736 1.00 69.25 173 ILE A C 1
ATOM 1285 O O . ILE A 1 173 ? -28.955 5.406 41.835 1.00 69.25 173 ILE A O 1
ATOM 1289 N N . LYS A 1 174 ? -27.495 6.826 42.776 1.00 81.88 174 LYS A N 1
ATOM 1290 C CA . LYS A 1 174 ? -27.677 6.313 44.137 1.00 81.88 174 LYS A CA 1
ATOM 1291 C C . LYS A 1 174 ? -28.990 6.853 44.684 1.00 81.88 174 LYS A C 1
ATOM 1293 O O . LYS A 1 174 ? -29.321 8.019 44.473 1.00 81.88 174 LYS A O 1
ATOM 1298 N N . TYR A 1 175 ? -29.735 6.012 45.390 1.00 84.19 175 TYR A N 1
ATOM 1299 C CA . TYR A 1 175 ? -31.008 6.392 45.993 1.00 84.19 175 TYR A CA 1
ATOM 1300 C C . TYR A 1 175 ? -31.030 6.025 47.466 1.00 84.19 175 TYR A C 1
ATOM 1302 O O . TYR A 1 175 ? -30.517 4.977 47.846 1.00 84.19 175 TYR A O 1
ATOM 1310 N N . GLU A 1 176 ? -31.713 6.853 48.245 1.00 85.50 176 GLU A N 1
ATOM 1311 C CA . GLU A 1 176 ? -32.091 6.572 49.624 1.00 85.50 176 GLU A CA 1
ATOM 1312 C C . GLU A 1 176 ? -33.591 6.307 49.723 1.00 85.50 176 GLU A C 1
ATOM 1314 O O . GLU A 1 176 ? -34.401 6.903 48.999 1.00 85.50 176 GLU A O 1
ATOM 1319 N N . PHE A 1 177 ? -33.968 5.405 50.626 1.00 86.06 177 PHE A N 1
ATOM 1320 C CA . PHE A 1 177 ? -35.369 5.103 50.897 1.00 86.06 177 PHE A CA 1
ATOM 1321 C C . PHE A 1 177 ? -35.800 5.726 52.217 1.00 86.06 177 PHE A C 1
ATOM 1323 O O . PHE A 1 177 ? -35.194 5.486 53.254 1.00 86.06 177 PHE A O 1
ATOM 1330 N N . ILE A 1 178 ? -36.894 6.483 52.177 1.00 86.38 178 ILE A N 1
ATOM 1331 C CA . ILE A 1 178 ? -37.471 7.127 53.355 1.00 86.38 178 ILE A CA 1
ATOM 1332 C C . ILE A 1 178 ? -38.963 6.820 53.459 1.00 86.38 178 ILE A C 1
ATOM 1334 O O . ILE A 1 178 ? -39.725 6.983 52.498 1.00 86.38 178 ILE A O 1
ATOM 1338 N N . ASP A 1 179 ? -39.390 6.387 54.639 1.00 87.06 179 ASP A N 1
ATOM 1339 C CA . ASP A 1 179 ? -40.794 6.127 54.927 1.00 87.06 179 ASP A CA 1
ATOM 1340 C C . ASP A 1 179 ? -41.509 7.421 55.327 1.00 87.06 179 ASP A C 1
ATOM 1342 O O . ASP A 1 179 ? -41.014 8.244 56.100 1.00 87.06 179 ASP A O 1
ATOM 1346 N N . CYS A 1 180 ? -42.699 7.638 54.771 1.00 86.94 180 CYS A N 1
ATOM 1347 C CA . CYS A 1 180 ? -43.511 8.795 55.116 1.00 86.94 180 CYS A CA 1
ATOM 1348 C C . CYS A 1 180 ? -44.202 8.582 56.468 1.00 86.94 180 CYS A C 1
ATOM 1350 O O . CYS A 1 180 ? -45.102 7.753 56.571 1.00 86.94 180 CYS A O 1
ATOM 1352 N N . LEU A 1 181 ? -43.883 9.409 57.464 1.00 86.06 181 LEU A N 1
ATOM 1353 C CA . LEU A 1 181 ? -44.501 9.341 58.797 1.00 86.06 181 LEU A CA 1
ATOM 1354 C C . LEU A 1 181 ? -46.016 9.629 58.809 1.00 86.06 181 LEU A C 1
ATOM 1356 O O . LEU A 1 181 ? -46.690 9.287 59.771 1.00 86.06 181 LEU A O 1
ATOM 1360 N N . SER A 1 182 ? -46.570 10.247 57.757 1.00 88.81 182 SER A N 1
ATOM 1361 C CA . SER A 1 182 ? -48.012 10.529 57.672 1.00 88.81 182 SER A CA 1
ATOM 1362 C C . SER A 1 182 ? -48.841 9.385 57.083 1.00 88.81 182 SER A C 1
ATOM 1364 O O . SER A 1 182 ? -50.011 9.262 57.419 1.00 88.81 182 SER A O 1
ATOM 1366 N N . CYS A 1 183 ? -48.288 8.588 56.161 1.00 91.00 183 CYS A N 1
ATOM 1367 C CA . CYS A 1 183 ? -49.066 7.570 55.433 1.00 91.00 183 CYS A CA 1
ATOM 1368 C C . CYS A 1 183 ? -48.359 6.216 55.261 1.00 91.00 183 CYS A C 1
ATOM 1370 O O . CYS A 1 183 ? -48.865 5.356 54.541 1.00 91.00 183 CYS A O 1
ATOM 1372 N N . GLY A 1 184 ? -47.169 6.043 55.843 1.00 86.25 184 GLY A N 1
ATOM 1373 C CA . GLY A 1 184 ? -46.384 4.805 55.815 1.00 86.25 184 GLY A CA 1
ATOM 1374 C C . GLY A 1 184 ? -45.790 4.431 54.454 1.00 86.25 184 GLY A C 1
ATOM 1375 O O . GLY A 1 184 ? -45.224 3.357 54.305 1.00 86.25 184 GLY A O 1
ATOM 1376 N N . THR A 1 185 ? -45.929 5.274 53.426 1.00 91.38 185 THR A N 1
ATOM 1377 C CA . THR A 1 185 ? -45.424 4.947 52.082 1.00 91.38 185 THR A CA 1
ATOM 1378 C C . THR A 1 185 ? -43.917 5.162 51.992 1.00 91.38 185 THR A C 1
ATOM 1380 O O . THR A 1 185 ? -43.432 6.241 52.338 1.00 91.38 185 THR A O 1
ATOM 1383 N N . LYS A 1 186 ? -43.206 4.175 51.443 1.00 90.06 186 LYS A N 1
ATOM 1384 C CA . LYS A 1 186 ? -41.771 4.230 51.150 1.00 90.06 186 LYS A CA 1
ATOM 1385 C C . LYS A 1 186 ? -41.506 5.065 49.896 1.00 90.06 186 LYS A C 1
ATOM 1387 O O . LYS A 1 186 ? -42.077 4.802 48.839 1.00 90.06 186 LYS A O 1
ATOM 1392 N N . ASN A 1 187 ? -40.661 6.088 50.000 1.00 86.44 187 ASN A N 1
ATOM 1393 C CA . ASN A 1 187 ? -40.299 6.980 48.895 1.00 86.44 187 ASN A CA 1
ATOM 1394 C C . ASN A 1 187 ? -38.829 6.762 48.532 1.00 86.44 187 ASN A C 1
ATOM 1396 O O . ASN A 1 187 ? -37.979 6.687 49.415 1.00 86.44 187 ASN A O 1
ATOM 1400 N N . ARG A 1 188 ? -38.536 6.683 47.233 1.00 88.19 188 ARG A N 1
ATOM 1401 C CA . ARG A 1 188 ? -37.178 6.562 46.693 1.00 88.19 188 ARG A CA 1
ATOM 1402 C C . ARG A 1 188 ? -36.684 7.952 46.295 1.00 88.19 188 ARG A C 1
ATOM 1404 O O . ARG A 1 188 ? -37.257 8.560 45.392 1.00 88.19 188 ARG A O 1
ATOM 1411 N N . ILE A 1 189 ? -35.656 8.458 46.968 1.00 86.00 189 ILE A N 1
ATOM 1412 C CA . ILE A 1 189 ? -35.121 9.808 46.761 1.00 86.00 189 ILE A CA 1
ATOM 1413 C C . ILE A 1 189 ? -33.705 9.703 46.185 1.00 86.00 189 ILE A C 1
ATOM 1415 O O . ILE A 1 189 ? -32.886 8.988 46.759 1.00 86.00 189 ILE A O 1
ATOM 1419 N N . PRO A 1 190 ? -33.394 10.379 45.064 1.00 83.69 190 PRO A N 1
ATOM 1420 C CA . PRO A 1 190 ? -32.024 10.471 44.561 1.00 83.69 190 PRO A CA 1
ATOM 1421 C C . PRO A 1 190 ? -31.076 11.047 45.623 1.00 83.69 190 PRO A C 1
ATOM 1423 O O . PRO A 1 190 ? -31.440 11.995 46.325 1.00 83.69 190 PRO A O 1
ATOM 1426 N N . LEU A 1 191 ? -29.879 10.474 45.770 1.00 79.50 191 LEU A N 1
ATOM 1427 C CA . LEU A 1 191 ? -28.943 10.830 46.842 1.00 79.50 191 LEU A CA 1
ATOM 1428 C C . LEU A 1 191 ? -28.495 12.300 46.757 1.00 79.50 191 LEU A C 1
ATOM 1430 O O . LEU A 1 191 ? -28.366 12.958 47.784 1.00 79.50 191 LEU A O 1
ATOM 1434 N N . ASP A 1 192 ? -28.347 12.848 45.551 1.00 78.88 192 ASP A N 1
ATOM 1435 C CA . ASP A 1 192 ? -28.072 14.271 45.306 1.00 78.88 192 ASP A CA 1
ATOM 1436 C C . ASP A 1 192 ? -29.161 15.176 45.906 1.00 78.88 192 ASP A C 1
ATOM 1438 O O . ASP A 1 192 ? -28.872 16.181 46.558 1.00 78.88 192 ASP A O 1
ATOM 1442 N N . ARG A 1 193 ? -30.427 14.769 45.774 1.00 80.25 193 ARG A N 1
ATOM 1443 C CA . ARG A 1 193 ? -31.566 15.486 46.347 1.00 80.25 193 ARG A CA 1
ATOM 1444 C C . ARG A 1 193 ? -31.649 15.304 47.860 1.00 80.25 193 ARG A C 1
ATOM 1446 O O . ARG A 1 193 ? -31.981 16.259 48.561 1.00 80.25 193 ARG A O 1
ATOM 1453 N N . PHE A 1 194 ? -31.334 14.112 48.367 1.00 76.44 194 PHE A N 1
ATOM 1454 C CA . PHE A 1 194 ? -31.322 13.812 49.803 1.00 76.44 194 PHE A CA 1
ATOM 1455 C C . PHE A 1 194 ? -30.237 14.595 50.563 1.00 76.44 194 PHE A C 1
ATOM 1457 O O . PHE A 1 194 ? -30.476 15.064 51.678 1.00 76.44 194 PHE A O 1
ATOM 1464 N N . LEU A 1 195 ? -29.061 14.767 49.952 1.00 72.94 195 LEU A N 1
ATOM 1465 C CA . LEU A 1 195 ? -27.924 15.496 50.522 1.00 72.94 195 LEU A CA 1
ATOM 1466 C C . LEU A 1 195 ? -28.003 17.019 50.317 1.00 72.94 195 LEU A C 1
ATOM 1468 O O . LEU A 1 195 ? -27.231 17.752 50.934 1.00 72.94 195 LEU A O 1
ATOM 1472 N N . SER A 1 196 ? -28.925 17.512 49.484 1.00 69.31 196 SER A N 1
ATOM 1473 C CA . SER A 1 196 ? -29.088 18.949 49.238 1.00 69.31 196 SER A CA 1
ATOM 1474 C C . SER A 1 196 ? -29.467 19.726 50.512 1.00 69.31 196 SER A C 1
ATOM 1476 O O . SER A 1 196 ? -30.194 19.235 51.377 1.00 69.31 196 SER A O 1
ATOM 1478 N N . ALA A 1 197 ? -28.988 20.971 50.626 1.00 54.72 197 ALA A N 1
ATOM 1479 C CA . ALA A 1 197 ? -29.186 21.822 51.806 1.00 54.72 197 ALA A CA 1
ATOM 1480 C C . ALA A 1 197 ? -30.660 22.204 52.062 1.00 54.72 197 ALA A C 1
ATOM 1482 O O . ALA A 1 197 ? -31.013 22.595 53.171 1.00 54.72 197 ALA A O 1
ATOM 1483 N N . ASN A 1 198 ? -31.539 22.057 51.064 1.00 63.28 198 ASN A N 1
ATOM 1484 C CA . ASN A 1 198 ? -32.955 22.416 51.144 1.00 63.28 198 ASN A CA 1
ATOM 1485 C C . ASN A 1 198 ? -33.853 21.171 51.308 1.00 63.28 198 ASN A C 1
ATOM 1487 O O . ASN A 1 198 ? -34.696 20.849 50.460 1.00 63.28 198 ASN A O 1
ATOM 1491 N N . LYS A 1 199 ? -33.652 20.452 52.422 1.00 60.38 199 LYS A N 1
ATOM 1492 C CA . LYS A 1 199 ? -34.397 19.226 52.774 1.00 60.38 199 LYS A CA 1
ATOM 1493 C C . LYS A 1 199 ? -35.898 19.463 52.996 1.00 60.38 199 LYS A C 1
ATOM 1495 O O . LYS A 1 199 ? -36.684 18.528 52.870 1.00 60.38 199 LYS A O 1
ATOM 1500 N N . GLU A 1 200 ? -36.316 20.700 53.267 1.00 60.94 200 GLU A N 1
ATOM 1501 C CA . GLU A 1 200 ? -37.714 21.065 53.555 1.00 60.94 200 GLU A CA 1
ATOM 1502 C C . GLU A 1 200 ? -38.651 20.962 52.336 1.00 60.94 200 GLU A C 1
ATOM 1504 O O . GLU A 1 200 ? -39.873 20.940 52.479 1.00 60.94 200 GLU A O 1
ATOM 1509 N N . SER A 1 201 ? -38.097 20.828 51.128 1.00 70.06 201 SER A N 1
ATOM 1510 C CA . SER A 1 201 ? -38.861 20.753 49.875 1.00 70.06 201 SER A CA 1
ATOM 1511 C C . SER A 1 201 ? -39.287 19.334 49.455 1.00 70.06 201 SER A C 1
ATOM 1513 O O . SER A 1 201 ? -40.009 19.168 48.463 1.00 70.06 201 SER A O 1
ATOM 1515 N N . ILE A 1 202 ? -38.852 18.286 50.165 1.00 82.62 202 ILE A N 1
ATOM 1516 C CA . ILE A 1 202 ? -39.108 16.896 49.764 1.00 82.62 202 ILE A CA 1
ATOM 1517 C C . ILE A 1 202 ? -40.469 16.439 50.303 1.00 82.62 202 ILE A C 1
ATOM 1519 O O . ILE A 1 202 ? -40.682 16.340 51.509 1.00 82.62 202 ILE A O 1
ATOM 1523 N N . LYS A 1 203 ? -41.404 16.132 49.398 1.00 87.81 203 LYS A N 1
ATOM 1524 C CA . LYS A 1 203 ? -42.772 15.699 49.724 1.00 87.81 203 LYS A CA 1
ATOM 1525 C C . LYS A 1 203 ? -42.993 14.238 49.359 1.00 87.81 203 LYS A C 1
ATOM 1527 O O . LYS A 1 203 ? -42.458 13.749 48.367 1.00 87.81 203 LYS A O 1
ATOM 1532 N N . CYS A 1 204 ? -43.840 13.561 50.126 1.00 88.19 204 CYS A N 1
ATOM 1533 C CA . CYS A 1 204 ? -44.284 12.212 49.811 1.00 88.19 204 CYS A CA 1
ATOM 1534 C C . CYS A 1 204 ? -45.019 12.188 48.464 1.00 88.19 204 CYS A C 1
ATOM 1536 O O . CYS A 1 204 ? -45.912 13.003 48.223 1.00 88.19 204 CYS A O 1
ATOM 1538 N N . GLY A 1 205 ? -44.705 11.213 47.608 1.00 88.38 205 GLY A N 1
ATOM 1539 C CA . GLY A 1 205 ? -45.387 11.032 46.325 1.00 88.38 205 GLY A CA 1
ATOM 1540 C C . GLY A 1 205 ? -46.895 10.789 46.469 1.00 88.38 205 GLY A C 1
ATOM 1541 O O . GLY A 1 205 ? -47.661 11.275 45.634 1.00 88.38 205 GLY A O 1
ATOM 1542 N N . LYS A 1 206 ? -47.307 10.117 47.557 1.00 91.88 206 LYS A N 1
ATOM 1543 C CA . LYS A 1 206 ? -48.692 9.712 47.843 1.00 91.88 206 LYS A CA 1
ATOM 1544 C C . LYS A 1 206 ? -49.508 10.805 48.542 1.00 91.88 206 LYS A C 1
ATOM 1546 O O . LYS A 1 206 ? -50.403 11.369 47.928 1.00 91.88 206 LYS A O 1
ATOM 1551 N N . CYS A 1 207 ? -49.203 11.128 49.802 1.00 91.56 207 CYS A N 1
ATOM 1552 C CA . CYS A 1 207 ? -50.019 12.050 50.611 1.00 91.56 207 CYS A CA 1
ATOM 1553 C C . CYS A 1 207 ? -49.560 13.516 50.568 1.00 91.56 207 CYS A C 1
ATOM 1555 O O . CYS A 1 207 ? -50.159 14.361 51.220 1.00 91.56 207 CYS A O 1
ATOM 1557 N N . LYS A 1 208 ? -48.476 13.821 49.840 1.00 90.81 208 LYS A N 1
ATOM 1558 C CA . LYS A 1 208 ? -47.878 15.164 49.707 1.00 90.81 208 LYS A CA 1
ATOM 1559 C C . LYS A 1 208 ? -47.347 15.802 51.003 1.00 90.81 208 LYS A C 1
ATOM 1561 O O . LYS A 1 208 ? -46.811 16.907 50.933 1.00 90.81 208 LYS A O 1
ATOM 1566 N N . SER A 1 209 ? -47.399 15.106 52.141 1.00 87.12 209 SER A N 1
ATOM 1567 C CA . SER A 1 209 ? -46.760 15.533 53.396 1.00 87.12 209 SER A CA 1
ATOM 1568 C C . SER A 1 209 ? -45.234 15.650 53.251 1.00 87.12 209 SER A C 1
ATOM 1570 O O . SER A 1 209 ? -44.644 14.877 52.488 1.00 87.12 209 SER A O 1
ATOM 1572 N N . PRO A 1 210 ? -44.573 16.568 53.980 1.00 85.69 210 PRO A N 1
ATOM 1573 C CA . PRO A 1 210 ? -43.115 16.681 53.980 1.00 85.69 210 PRO A CA 1
ATOM 1574 C C . PRO A 1 210 ? -42.447 15.415 54.543 1.00 85.69 210 PRO A C 1
ATOM 1576 O O . PRO A 1 210 ? -42.890 14.861 55.551 1.00 85.69 210 PRO A O 1
ATOM 1579 N N . LEU A 1 211 ? -41.375 14.956 53.892 1.00 82.25 211 LEU A N 1
ATOM 1580 C CA . LEU A 1 211 ? -40.548 13.835 54.344 1.00 82.25 211 LEU A CA 1
ATOM 1581 C C . LEU A 1 211 ? -39.450 14.383 55.263 1.00 82.25 211 LEU A C 1
ATOM 1583 O O . LEU A 1 211 ? -38.510 15.025 54.801 1.00 82.25 211 LEU A O 1
ATOM 1587 N N . ARG A 1 212 ? -39.571 14.163 56.575 1.00 69.06 212 ARG A N 1
ATOM 1588 C CA . ARG A 1 212 ? -38.538 14.557 57.543 1.00 69.06 212 ARG A CA 1
ATOM 1589 C C . ARG A 1 212 ? -37.457 13.480 57.594 1.00 69.06 212 ARG A C 1
ATOM 1591 O O . ARG A 1 212 ? -37.703 12.398 58.111 1.00 69.06 212 ARG A O 1
ATOM 1598 N N . ALA A 1 213 ? -36.270 13.776 57.071 1.00 59.16 213 ALA A N 1
ATOM 1599 C CA . ALA A 1 213 ? -35.098 12.930 57.268 1.00 59.16 213 ALA A CA 1
ATOM 1600 C C . ALA A 1 213 ? -34.580 13.123 58.701 1.00 59.16 213 ALA A C 1
ATOM 1602 O O . ALA A 1 213 ? -33.923 14.12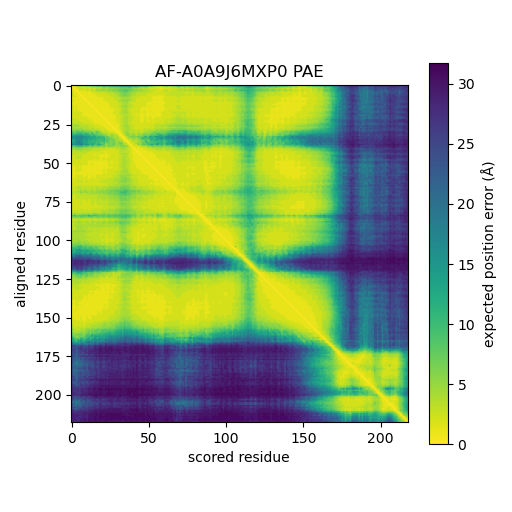1 58.993 1.00 59.16 213 ALA A O 1
ATOM 1603 N N . THR A 1 214 ? -34.886 12.203 59.614 1.00 50.31 214 THR A N 1
ATOM 1604 C CA . THR A 1 214 ? -34.182 12.137 60.899 1.00 50.31 214 THR A CA 1
ATOM 1605 C C . THR A 1 214 ? -32.804 11.545 60.637 1.00 50.31 214 THR A C 1
ATOM 1607 O O . THR A 1 214 ? -32.688 10.377 60.274 1.00 50.31 214 THR A O 1
ATOM 1610 N N . VAL A 1 215 ? -31.756 12.357 60.771 1.00 44.44 215 VAL A N 1
ATOM 1611 C CA . VAL A 1 215 ? -30.382 11.852 60.797 1.00 44.44 215 VAL A CA 1
ATOM 1612 C C . VAL A 1 215 ? -30.228 11.087 62.111 1.00 44.44 215 VAL A C 1
ATOM 1614 O O . VAL A 1 215 ? -30.068 11.701 63.162 1.00 44.44 215 VAL A O 1
ATOM 1617 N N . SER A 1 216 ? -30.324 9.759 62.073 1.00 35.88 216 SER A N 1
ATOM 1618 C CA . SER A 1 216 ? -29.807 8.932 63.163 1.00 35.88 216 SER A CA 1
ATOM 1619 C C . SER A 1 216 ? -28.291 8.953 63.052 1.00 35.88 216 SER A C 1
ATOM 1621 O O . SER A 1 216 ? -27.710 8.255 62.226 1.00 35.88 216 SER A O 1
ATOM 1623 N N . ILE A 1 217 ? -27.669 9.828 63.835 1.00 34.78 217 ILE A N 1
ATOM 1624 C CA . ILE A 1 217 ? -26.234 9.789 64.090 1.00 34.78 217 ILE A CA 1
ATOM 1625 C C . ILE A 1 217 ? -26.041 8.648 65.095 1.00 34.78 217 ILE A C 1
ATOM 1627 O O . ILE A 1 217 ? -26.533 8.752 66.217 1.00 34.78 217 ILE A O 1
ATOM 1631 N N . ASN A 1 218 ? -25.406 7.561 64.665 1.00 33.09 218 ASN A N 1
ATOM 1632 C CA . ASN A 1 218 ? -24.824 6.540 65.535 1.00 33.09 218 ASN A CA 1
ATOM 1633 C C . ASN A 1 218 ? -23.326 6.504 65.251 1.00 33.09 218 ASN A C 1
ATOM 1635 O O . ASN A 1 218 ? -22.981 6.517 64.046 1.00 33.09 218 ASN A O 1
#

Secondary structure (DSSP, 8-state):
----SHHHHHHHHHHHHHHHHHHHHHHHHHTTS--TTHHHHHHHHHHHHHHHHHHHHHT-SHHHHHTS-HHHHHHHHHHHHHHT-SSTTS---HHHHHHHHHHHHHHHHTT------TTHHHHHHHHHHHHHHHHHHHHHHHHHHHHHHHHHHHHHHHHHHHHHHHHHHT----EEEEE-TTT--EEEEEHHHHHSS-GGG-B-TTT--B--------

Nearest PDB structures (foldseek):
  4phq-assembly4_D  TM=2.268E-01  e=2.510E-01  Escherichia coli K-12
  4phq-assembly2_B  TM=2.668E-01  e=7.650E-01  Escherichia coli K-12
  4pho-assembly2_B  TM=2.398E-01  e=5.645E-01  Escherichia coli K-12

InterPro domains:
  IPR051515 Immunity-related GTPase [PTHR32341] (9-160)

Organism: NCBI:txid2833578

Sequence (218 aa):
MIPNTLSELNRIKEECKTMVNKRASASAAAAVVPVPGADVGADVVIMMELLPAINRKFGLSPEQLDQLDSVIKGKIAVIISSIGSELVGKYITKQTITMLLKKVGAKVAVKQVAKYVPFIGQAVSAGISFGAMKYLGNSHIDECYEVCRRVIEMREAESATKATAQNSASSEIKYEFIDCLSCGTKNRIPLDRFLSANKESIKCGKCKSPLRATVSIN

Mean predicted aligned error: 12.52 Å

Radius of gyration: 34.01 Å; Cα contacts (8 Å, |Δi|>4): 217; chains: 1; bounding box: 76×36×96 Å